Protein AF-A0A7S2RYD9-F1 (afdb_monomer_lite)

Structure (mmCIF, N/CA/C/O backbone):
data_AF-A0A7S2RYD9-F1
#
_entry.id   AF-A0A7S2RYD9-F1
#
loop_
_atom_site.group_PDB
_atom_site.id
_atom_site.type_symbol
_atom_site.label_atom_id
_atom_site.label_alt_id
_atom_site.label_comp_id
_atom_site.label_asym_id
_atom_site.label_entity_id
_atom_site.label_seq_id
_atom_site.pdbx_PDB_ins_code
_atom_site.Cartn_x
_atom_site.Cartn_y
_atom_site.Cartn_z
_atom_site.occupancy
_atom_site.B_iso_or_equiv
_atom_site.auth_seq_id
_atom_site.auth_comp_id
_atom_site.auth_asym_id
_atom_site.auth_atom_id
_atom_site.pdbx_PDB_model_num
ATOM 1 N N . ASP A 1 1 ? 11.061 -11.694 -15.415 1.00 88.44 1 ASP A N 1
ATOM 2 C CA . ASP A 1 1 ? 11.404 -10.483 -14.649 1.00 88.44 1 ASP A CA 1
ATOM 3 C C . ASP A 1 1 ? 10.200 -9.918 -13.909 1.00 88.44 1 ASP A C 1
ATOM 5 O O . ASP A 1 1 ? 10.235 -9.866 -12.683 1.00 88.44 1 ASP A O 1
ATOM 9 N N . ASP A 1 2 ? 9.092 -9.660 -14.607 1.00 94.56 2 ASP A N 1
ATOM 10 C CA . ASP A 1 2 ? 7.858 -9.097 -14.026 1.00 94.56 2 ASP A CA 1
ATOM 11 C C . ASP A 1 2 ? 7.321 -9.828 -12.798 1.00 94.56 2 ASP A C 1
ATOM 13 O O . ASP A 1 2 ? 6.914 -9.186 -11.839 1.00 94.56 2 ASP A O 1
ATOM 17 N N . PHE A 1 3 ? 7.346 -11.165 -12.791 1.00 92.62 3 PHE A N 1
ATOM 18 C CA . PHE A 1 3 ? 6.920 -11.945 -11.626 1.00 92.62 3 PHE A CA 1
ATOM 19 C C . PHE A 1 3 ? 7.672 -11.535 -10.356 1.00 92.62 3 PHE A C 1
ATOM 21 O O . PHE A 1 3 ? 7.053 -11.311 -9.320 1.00 92.62 3 PHE A O 1
ATOM 28 N N . VAL A 1 4 ? 8.996 -11.391 -10.452 1.00 92.75 4 VAL A N 1
ATOM 29 C CA . VAL A 1 4 ? 9.846 -10.988 -9.325 1.00 92.75 4 VAL A CA 1
ATOM 30 C C . VAL A 1 4 ? 9.472 -9.578 -8.880 1.00 92.75 4 VAL A C 1
ATOM 32 O O . VAL A 1 4 ? 9.243 -9.354 -7.695 1.00 92.75 4 VAL A O 1
ATOM 35 N N . PHE A 1 5 ? 9.316 -8.652 -9.827 1.00 94.75 5 PHE A N 1
ATOM 36 C CA . PHE A 1 5 ? 8.907 -7.286 -9.516 1.00 94.75 5 PHE A CA 1
ATOM 37 C C . PHE A 1 5 ? 7.532 -7.220 -8.829 1.00 94.75 5 PHE A C 1
ATOM 39 O O . PHE A 1 5 ? 7.393 -6.550 -7.809 1.00 94.75 5 PHE A O 1
ATOM 46 N N . MET A 1 6 ? 6.538 -7.973 -9.313 1.00 94.75 6 MET A N 1
ATOM 47 C CA . MET A 1 6 ? 5.211 -8.048 -8.688 1.00 94.75 6 MET A CA 1
ATOM 48 C C . MET A 1 6 ? 5.281 -8.563 -7.247 1.00 94.75 6 MET A C 1
ATOM 50 O O . MET A 1 6 ? 4.551 -8.071 -6.391 1.00 94.75 6 MET A O 1
ATOM 54 N N . THR A 1 7 ? 6.173 -9.515 -6.949 1.00 93.94 7 THR A N 1
ATOM 55 C CA . THR A 1 7 ? 6.317 -10.023 -5.574 1.00 93.94 7 THR A CA 1
ATOM 56 C C . THR A 1 7 ? 6.832 -8.967 -4.595 1.00 93.94 7 THR A C 1
ATOM 58 O O . THR A 1 7 ? 6.461 -9.018 -3.425 1.00 93.94 7 THR A O 1
ATOM 61 N N . PHE A 1 8 ? 7.582 -7.958 -5.060 1.00 94.44 8 PHE A N 1
ATOM 62 C CA . PHE A 1 8 ? 8.043 -6.864 -4.198 1.00 94.44 8 PHE A CA 1
ATOM 63 C C . PHE A 1 8 ? 6.896 -6.020 -3.636 1.00 94.44 8 PHE A C 1
ATOM 65 O O . PHE A 1 8 ? 7.055 -5.476 -2.545 1.00 94.44 8 PHE A O 1
ATOM 72 N N . LEU A 1 9 ? 5.757 -5.946 -4.341 1.00 93.25 9 LEU A N 1
ATOM 73 C CA . LEU A 1 9 ? 4.545 -5.258 -3.874 1.00 93.25 9 LEU A CA 1
ATOM 74 C C . LEU A 1 9 ? 3.863 -6.002 -2.716 1.00 93.25 9 LEU A C 1
ATOM 76 O O . LEU A 1 9 ? 3.235 -5.372 -1.871 1.00 93.25 9 LEU A O 1
ATOM 80 N N . VAL A 1 10 ? 3.994 -7.333 -2.667 1.00 94.25 10 VAL A N 1
ATOM 81 C CA . VAL A 1 10 ? 3.521 -8.147 -1.533 1.00 94.25 10 VAL A CA 1
ATOM 82 C C . VAL A 1 10 ? 4.474 -7.998 -0.357 1.00 94.25 10 VAL A C 1
ATOM 84 O O . VAL A 1 10 ? 4.046 -7.843 0.783 1.00 94.25 10 VAL A O 1
ATOM 87 N N . GLY A 1 11 ? 5.779 -8.034 -0.617 1.00 92.50 11 GLY A N 1
ATOM 88 C CA . GLY A 1 11 ? 6.783 -7.867 0.421 1.00 92.50 11 GLY A CA 1
ATOM 89 C C . GLY A 1 11 ? 8.208 -8.027 -0.077 1.00 92.50 11 GLY A C 1
ATOM 90 O O . GLY A 1 11 ? 8.491 -8.790 -0.999 1.00 92.50 11 GLY A O 1
ATOM 91 N N . ASN A 1 12 ? 9.113 -7.305 0.571 1.00 94.44 12 ASN A N 1
ATOM 92 C CA . ASN A 1 12 ? 10.554 -7.415 0.396 1.00 94.44 12 ASN A CA 1
ATOM 93 C C . ASN A 1 12 ? 11.253 -6.944 1.682 1.00 94.44 12 ASN A C 1
ATOM 95 O O . ASN A 1 12 ? 10.621 -6.358 2.556 1.00 94.44 12 ASN A O 1
ATOM 99 N N . ASP A 1 13 ? 12.556 -7.187 1.790 1.00 94.75 13 ASP A N 1
ATOM 100 C CA . ASP A 1 13 ? 13.304 -6.924 3.027 1.00 94.75 13 ASP A CA 1
ATOM 101 C C . ASP A 1 13 ? 13.563 -5.428 3.296 1.00 94.75 13 ASP A C 1
ATOM 103 O O . ASP A 1 13 ? 13.968 -5.060 4.399 1.00 94.75 13 ASP A O 1
ATOM 107 N N . PHE A 1 14 ? 13.367 -4.560 2.299 1.00 95.88 14 PHE A N 1
ATOM 108 C CA . PHE A 1 14 ? 13.804 -3.160 2.341 1.00 95.88 14 PHE A CA 1
ATOM 109 C C . PHE A 1 14 ? 12.658 -2.166 2.524 1.00 95.88 14 PHE A C 1
ATOM 111 O O . PHE A 1 14 ? 12.865 -1.088 3.086 1.00 95.88 14 PHE A O 1
ATOM 118 N N . LEU A 1 15 ? 11.463 -2.506 2.043 1.00 97.06 15 LEU A N 1
ATOM 119 C CA . LEU A 1 15 ? 10.275 -1.668 2.124 1.00 97.06 15 LEU A CA 1
ATOM 120 C C . LEU A 1 15 ? 9.242 -2.266 3.077 1.00 97.06 15 LEU A C 1
ATOM 122 O O . LEU A 1 15 ? 9.050 -3.481 3.101 1.00 97.06 15 LEU A O 1
ATOM 126 N N . PRO A 1 16 ? 8.506 -1.422 3.819 1.00 95.69 16 PRO A N 1
ATOM 127 C CA . PRO A 1 16 ? 7.349 -1.896 4.553 1.00 95.69 16 PRO A CA 1
ATOM 128 C C . PRO A 1 16 ? 6.283 -2.426 3.590 1.00 95.69 16 PRO A C 1
ATOM 130 O O . PRO A 1 16 ? 6.082 -1.900 2.490 1.00 95.69 16 PRO A O 1
ATOM 133 N N . HIS A 1 17 ? 5.574 -3.456 4.049 1.00 91.38 17 HIS A N 1
ATOM 134 C CA . HIS A 1 17 ? 4.448 -4.040 3.331 1.00 91.38 17 HIS A CA 1
ATOM 135 C C . HIS A 1 17 ? 3.361 -2.997 3.051 1.00 91.38 17 HIS A C 1
ATOM 137 O O . HIS A 1 17 ? 3.050 -2.158 3.908 1.00 91.38 17 HIS A O 1
ATOM 143 N N . LEU A 1 18 ? 2.768 -3.077 1.858 1.00 94.62 18 LEU A N 1
ATOM 144 C CA . LEU A 1 18 ? 1.609 -2.266 1.508 1.00 94.62 18 LEU A CA 1
ATOM 145 C C . LEU A 1 18 ? 0.379 -2.747 2.291 1.00 94.62 18 LEU A C 1
ATOM 147 O O . LEU A 1 18 ? 0.195 -3.956 2.451 1.00 94.62 18 LEU A O 1
ATOM 151 N N . PRO A 1 19 ? -0.491 -1.839 2.767 1.00 92.88 19 PRO A N 1
ATOM 152 C CA . PRO A 1 19 ? -1.575 -2.196 3.685 1.00 92.88 19 PRO A CA 1
ATOM 153 C C . PRO A 1 19 ? -2.542 -3.240 3.136 1.00 92.88 19 PRO A C 1
ATOM 155 O O . PRO A 1 19 ? -3.037 -4.066 3.897 1.00 92.88 19 PRO A O 1
ATOM 158 N N . SER A 1 20 ? -2.806 -3.212 1.835 1.00 92.50 20 SER A N 1
ATOM 159 C CA . SER A 1 20 ? -3.774 -4.059 1.133 1.00 92.50 20 SER A CA 1
ATOM 160 C C . SER A 1 20 ? -3.162 -5.296 0.473 1.00 92.50 20 SER A C 1
ATOM 162 O O . SER A 1 20 ? -3.885 -6.098 -0.107 1.00 92.50 20 SER A O 1
ATOM 164 N N . MET A 1 21 ? -1.847 -5.499 0.597 1.00 94.00 21 MET A N 1
ATOM 165 C CA . MET A 1 21 ? -1.118 -6.557 -0.110 1.00 94.00 21 MET A CA 1
ATOM 166 C C . MET A 1 21 ? -0.628 -7.658 0.834 1.00 94.00 21 MET A C 1
ATOM 168 O O . MET A 1 21 ? 0.570 -7.900 0.957 1.00 94.00 21 MET A O 1
ATOM 172 N N . ASP A 1 22 ? -1.562 -8.352 1.489 1.00 93.44 22 ASP A N 1
ATOM 173 C CA . ASP A 1 22 ? -1.258 -9.503 2.347 1.00 93.44 22 ASP A CA 1
ATOM 174 C C . ASP A 1 22 ? -1.586 -10.836 1.648 1.00 93.44 22 ASP A C 1
ATOM 176 O O . ASP A 1 22 ? -2.606 -10.987 0.971 1.00 93.44 22 ASP A O 1
ATOM 180 N N . ILE A 1 23 ? -0.726 -11.841 1.829 1.00 94.25 23 ILE A N 1
ATOM 181 C CA . ILE A 1 23 ? -0.915 -13.187 1.268 1.00 94.25 23 ILE A CA 1
ATOM 182 C C . ILE A 1 23 ? -2.212 -13.824 1.788 1.00 94.25 23 ILE A C 1
ATOM 184 O O . ILE A 1 23 ? -2.894 -14.526 1.041 1.00 94.25 23 ILE A O 1
ATOM 188 N N . SER A 1 24 ? -2.563 -13.575 3.051 1.00 92.56 24 SER A N 1
ATOM 189 C CA . SER A 1 24 ? -3.782 -14.095 3.679 1.00 92.56 24 SER A CA 1
ATOM 190 C C . SER A 1 24 ? -5.069 -13.516 3.086 1.00 92.56 24 SER A C 1
ATOM 192 O O . SER A 1 24 ? -6.103 -14.181 3.155 1.00 92.56 24 SER A O 1
ATOM 194 N N . ASP A 1 25 ? -4.983 -12.361 2.422 1.00 93.56 25 ASP A N 1
ATOM 195 C CA . ASP A 1 25 ? -6.091 -11.735 1.693 1.00 93.56 25 ASP A CA 1
ATOM 196 C C . ASP A 1 25 ? -6.081 -12.059 0.189 1.00 93.56 25 ASP A C 1
ATOM 198 O O . ASP A 1 25 ? -6.855 -11.494 -0.580 1.00 93.56 25 ASP A O 1
ATOM 202 N N . GLY A 1 26 ? -5.215 -12.975 -0.258 1.00 94.50 26 GLY A N 1
ATOM 203 C CA . GLY A 1 26 ? -5.160 -13.396 -1.661 1.00 94.50 26 GLY A CA 1
ATOM 204 C C . GLY A 1 26 ? -4.360 -12.462 -2.574 1.00 94.50 26 GLY A C 1
ATOM 205 O O . GLY A 1 26 ? -4.578 -12.463 -3.786 1.00 94.50 26 GLY A O 1
ATOM 206 N N . ALA A 1 27 ? -3.400 -11.702 -2.031 1.00 95.31 27 ALA A N 1
ATOM 207 C CA . ALA A 1 27 ? -2.575 -10.757 -2.792 1.00 95.31 27 ALA A CA 1
ATOM 208 C C . ALA A 1 27 ? -1.952 -11.344 -4.075 1.00 95.31 27 ALA A C 1
ATOM 210 O O . ALA A 1 27 ? -1.946 -10.689 -5.115 1.00 95.31 27 ALA A O 1
ATOM 211 N N . PHE A 1 28 ? -1.445 -12.581 -4.036 1.00 95.44 28 PHE A N 1
ATOM 212 C CA . PHE A 1 28 ? -0.840 -13.210 -5.216 1.00 95.44 28 PHE A CA 1
ATOM 213 C C . PHE A 1 28 ? -1.851 -13.496 -6.325 1.00 95.44 28 PHE A C 1
ATOM 215 O O . PHE A 1 28 ? -1.551 -13.259 -7.495 1.00 95.44 28 PHE A O 1
ATOM 222 N N . ASP A 1 29 ? -3.045 -13.972 -5.972 1.00 96.06 29 ASP A N 1
ATOM 223 C CA . ASP A 1 29 ? -4.089 -14.242 -6.958 1.00 96.06 29 ASP A CA 1
ATOM 224 C C . ASP A 1 29 ? -4.519 -12.944 -7.643 1.00 96.06 29 ASP A C 1
ATOM 226 O O . ASP A 1 29 ? -4.620 -12.905 -8.870 1.00 96.06 29 ASP A O 1
ATOM 230 N N . LEU A 1 30 ? -4.686 -11.866 -6.871 1.00 96.06 30 LEU A N 1
ATOM 231 C CA . LEU A 1 30 ? -4.996 -10.540 -7.398 1.00 96.06 30 LEU A CA 1
ATOM 232 C C . LEU A 1 30 ? -3.904 -10.040 -8.354 1.00 96.06 30 LEU A C 1
ATOM 234 O O . LEU A 1 30 ? -4.208 -9.708 -9.498 1.00 96.06 30 LEU A O 1
ATOM 238 N N . LEU A 1 31 ? -2.633 -10.060 -7.936 1.00 96.25 31 LEU A N 1
ATOM 239 C CA . LEU A 1 31 ? -1.511 -9.629 -8.780 1.00 96.25 31 LEU A CA 1
ATOM 240 C C . LEU A 1 31 ? -1.453 -10.414 -10.092 1.00 96.25 31 LEU A C 1
ATOM 242 O O . LEU A 1 31 ? -1.393 -9.836 -11.176 1.00 96.25 31 LEU A O 1
ATOM 246 N N . PHE A 1 32 ? -1.499 -11.745 -10.022 1.00 95.75 32 PHE A N 1
ATOM 247 C CA . PHE A 1 32 ? -1.326 -12.572 -11.213 1.00 95.75 32 PHE A CA 1
ATOM 248 C C . PHE A 1 32 ? -2.531 -12.527 -12.145 1.00 95.75 32 PHE A C 1
ATOM 250 O O . PHE A 1 32 ? -2.349 -12.571 -13.364 1.00 95.75 32 PHE A O 1
ATOM 257 N N . ASN A 1 33 ? -3.750 -12.455 -11.611 1.00 97.00 33 ASN A N 1
ATOM 258 C CA . ASN A 1 33 ? -4.948 -12.320 -12.435 1.00 97.00 33 ASN A CA 1
ATOM 259 C C . ASN A 1 33 ? -4.969 -10.960 -13.133 1.00 97.00 33 ASN A C 1
ATOM 261 O O . ASN A 1 33 ? -5.055 -10.934 -14.363 1.00 97.00 33 ASN A O 1
ATOM 265 N N . THR A 1 34 ? -4.728 -9.870 -12.401 1.00 96.94 34 THR A N 1
ATOM 266 C CA . THR A 1 34 ? -4.625 -8.531 -12.990 1.00 96.94 34 THR A CA 1
ATOM 267 C C . THR A 1 34 ? -3.503 -8.460 -14.023 1.00 96.94 34 THR A C 1
ATOM 269 O O . THR A 1 34 ? -3.692 -7.908 -15.106 1.00 96.94 34 THR A O 1
ATOM 272 N N . TYR A 1 35 ? -2.349 -9.078 -13.759 1.00 97.06 35 TYR A N 1
ATOM 273 C CA . TYR A 1 35 ? -1.234 -9.077 -14.705 1.00 97.06 35 TYR A CA 1
ATOM 274 C C . TYR A 1 35 ? -1.593 -9.810 -15.995 1.00 97.06 35 TYR A C 1
ATOM 276 O O . TYR A 1 35 ? -1.353 -9.290 -17.082 1.00 97.06 35 TYR A O 1
ATOM 284 N N . LYS A 1 36 ? -2.213 -10.994 -15.900 1.00 95.62 36 LYS A N 1
ATOM 285 C CA . LYS A 1 36 ? -2.667 -11.757 -17.074 1.00 95.62 36 LYS A CA 1
ATOM 286 C C . LYS A 1 36 ? -3.660 -10.962 -17.923 1.00 95.62 36 LYS A C 1
ATOM 288 O O . LYS A 1 36 ? -3.595 -11.047 -19.146 1.00 95.62 36 LYS A O 1
ATOM 293 N N . GLU A 1 37 ? -4.557 -10.204 -17.299 1.00 95.19 37 GLU A N 1
ATOM 294 C CA . GLU A 1 37 ? -5.535 -9.363 -17.998 1.00 95.19 37 GLU A CA 1
ATOM 295 C C . GLU A 1 37 ? -4.894 -8.130 -18.644 1.00 95.19 37 GLU A C 1
ATOM 297 O O . GLU A 1 37 ? -5.173 -7.820 -19.803 1.00 95.19 37 GLU A O 1
ATOM 302 N N . GLN A 1 38 ? -4.006 -7.434 -17.931 1.00 94.81 38 GLN A N 1
ATOM 303 C CA . GLN A 1 38 ? -3.314 -6.259 -18.466 1.00 94.81 38 GLN A CA 1
ATOM 304 C C . GLN A 1 38 ? -2.327 -6.640 -19.572 1.00 94.81 38 GLN A C 1
ATOM 306 O O . GLN A 1 38 ? -2.287 -5.977 -20.606 1.00 94.81 38 GLN A O 1
ATOM 311 N N . ARG A 1 39 ? -1.609 -7.761 -19.425 1.00 94.12 39 ARG A N 1
ATOM 312 C CA . ARG A 1 39 ? -0.629 -8.250 -20.406 1.00 94.12 39 ARG A CA 1
ATOM 313 C C . ARG A 1 39 ? -1.234 -8.499 -21.787 1.00 94.12 39 ARG A C 1
ATOM 315 O O . ARG A 1 39 ? -0.527 -8.338 -22.780 1.00 94.12 39 ARG A O 1
ATOM 322 N N . GLN A 1 40 ? -2.519 -8.854 -21.860 1.00 93.50 40 GLN A N 1
ATOM 323 C CA . GLN A 1 40 ? -3.250 -9.039 -23.123 1.00 93.50 40 GLN A CA 1
ATOM 324 C C . GLN A 1 40 ? -3.476 -7.729 -23.889 1.00 93.50 40 GLN A C 1
ATOM 326 O O . GLN A 1 40 ? -3.730 -7.762 -25.090 1.00 93.50 40 GLN A O 1
ATOM 331 N N . LYS A 1 41 ? -3.397 -6.581 -23.208 1.00 93.50 41 LYS A N 1
ATOM 332 C CA . LYS A 1 41 ? -3.567 -5.248 -23.803 1.00 93.50 41 LYS A CA 1
ATOM 333 C C . LYS A 1 41 ? -2.252 -4.677 -24.335 1.00 93.50 41 LYS A C 1
ATOM 335 O O . LYS A 1 41 ? -2.266 -3.644 -24.999 1.00 93.50 41 LYS A O 1
ATOM 340 N N . TRP A 1 42 ? -1.122 -5.302 -24.010 1.00 94.00 42 TRP A N 1
ATOM 341 C CA . TRP A 1 42 ? 0.208 -4.836 -24.396 1.00 94.00 42 TRP A CA 1
ATOM 342 C C . TRP A 1 42 ? 0.687 -5.539 -25.667 1.00 94.00 42 TRP A C 1
ATOM 344 O O . TRP A 1 42 ? 0.221 -6.628 -26.000 1.00 94.00 42 TRP A O 1
ATOM 354 N N . GLY A 1 43 ? 1.645 -4.927 -26.362 1.00 89.62 43 GLY A N 1
ATOM 355 C CA . GLY A 1 43 ? 2.246 -5.502 -27.563 1.00 89.62 43 GLY A CA 1
ATOM 356 C C . GLY A 1 43 ? 3.018 -6.805 -27.317 1.00 89.62 43 GLY A C 1
ATOM 357 O O . GLY A 1 43 ? 3.268 -7.244 -26.184 1.00 89.62 43 GLY A O 1
ATOM 358 N N . ASP A 1 44 ? 3.434 -7.435 -28.412 1.00 89.62 44 ASP A N 1
ATOM 359 C CA . ASP A 1 44 ? 4.370 -8.553 -28.348 1.00 89.62 44 ASP A CA 1
ATOM 360 C C . ASP A 1 44 ? 5.690 -8.086 -27.722 1.00 89.62 44 ASP A C 1
ATOM 362 O O . ASP A 1 44 ? 6.190 -7.011 -28.035 1.00 89.62 44 ASP A O 1
ATOM 366 N N . ASN A 1 45 ? 6.257 -8.902 -26.830 1.00 87.00 45 ASN A N 1
ATOM 367 C CA . ASN A 1 45 ? 7.486 -8.598 -26.078 1.00 87.00 45 ASN A CA 1
ATOM 368 C C . ASN A 1 45 ? 7.431 -7.362 -25.157 1.00 87.00 45 ASN A C 1
ATOM 370 O O . ASN A 1 45 ? 8.464 -6.935 -24.653 1.00 87.00 45 ASN A O 1
ATOM 374 N N . GLU A 1 46 ? 6.242 -6.833 -24.875 1.00 93.62 46 GLU A N 1
ATOM 375 C CA . GLU A 1 46 ? 6.042 -5.769 -23.891 1.00 93.62 46 GLU A CA 1
ATOM 376 C C . GLU A 1 46 ? 5.818 -6.350 -22.483 1.00 93.62 46 GLU A C 1
ATOM 378 O O . GLU A 1 46 ? 4.926 -7.173 -22.274 1.00 93.62 46 GLU A O 1
ATOM 383 N N . TYR A 1 47 ? 6.624 -5.924 -21.510 1.00 95.31 47 TYR A N 1
ATOM 384 C CA . TYR A 1 47 ? 6.613 -6.384 -20.110 1.00 95.31 47 TYR A CA 1
ATOM 385 C C . TYR A 1 47 ? 6.689 -5.189 -19.153 1.00 95.31 47 TYR A C 1
ATOM 387 O O . TYR A 1 47 ? 6.991 -4.088 -19.602 1.00 95.31 47 TYR A O 1
ATOM 395 N N . LEU A 1 48 ? 6.414 -5.356 -17.860 1.00 95.44 48 LEU A N 1
ATOM 396 C CA . LEU A 1 48 ? 6.582 -4.285 -16.860 1.00 95.44 48 LEU A CA 1
ATOM 397 C C . LEU A 1 48 ? 8.055 -3.928 -16.643 1.00 95.44 48 LEU A C 1
ATOM 399 O O . LEU A 1 48 ? 8.393 -2.776 -16.369 1.00 95.44 48 LEU A O 1
ATOM 403 N N . THR A 1 49 ? 8.924 -4.929 -16.736 1.00 95.44 49 THR A N 1
ATOM 404 C CA . THR A 1 49 ? 10.339 -4.819 -16.403 1.00 95.44 49 THR A CA 1
ATOM 405 C C . THR A 1 49 ? 11.217 -5.530 -17.422 1.00 95.44 49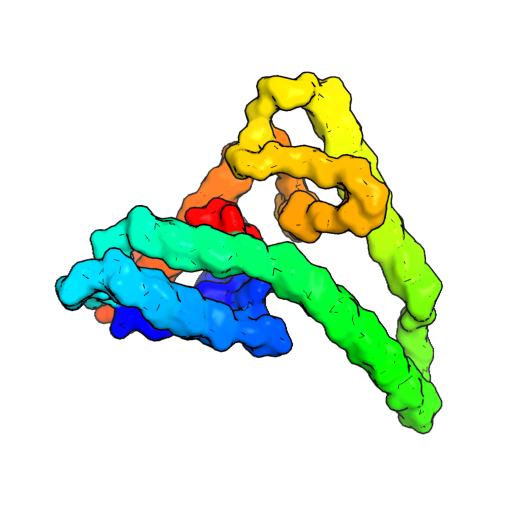 THR A C 1
ATOM 407 O O . THR A 1 49 ? 10.826 -6.541 -18.004 1.00 95.44 49 THR A O 1
ATOM 410 N N . ASP A 1 50 ? 12.422 -4.998 -17.604 1.00 94.12 50 ASP A N 1
ATOM 411 C CA . ASP A 1 50 ? 13.483 -5.596 -18.411 1.00 94.12 50 ASP A CA 1
ATOM 412 C C . ASP A 1 50 ? 14.839 -5.337 -17.745 1.00 94.12 50 ASP A C 1
ATOM 414 O O . ASP A 1 50 ? 15.198 -4.190 -17.440 1.00 94.12 50 ASP A O 1
ATOM 418 N N . ALA A 1 51 ? 15.574 -6.415 -17.463 1.00 90.62 51 ALA A N 1
ATOM 419 C CA . ALA A 1 51 ? 16.932 -6.383 -16.918 1.00 90.62 51 ALA A CA 1
ATOM 420 C C . ALA A 1 51 ? 17.099 -5.458 -15.690 1.00 90.62 51 ALA A C 1
ATOM 422 O O . ALA A 1 51 ? 18.077 -4.712 -15.562 1.00 90.62 51 ALA A O 1
ATOM 423 N N . GLY A 1 52 ? 16.129 -5.494 -14.774 1.00 90.56 52 GLY A N 1
ATOM 424 C CA . GLY A 1 52 ? 16.164 -4.714 -13.536 1.00 90.56 52 GLY A CA 1
ATOM 425 C C . GLY A 1 52 ? 15.793 -3.235 -13.689 1.00 90.56 52 GLY A C 1
ATOM 426 O O . GLY A 1 52 ? 16.184 -2.425 -12.842 1.00 90.56 52 GLY A O 1
ATOM 427 N N . ASN A 1 53 ? 15.072 -2.870 -14.753 1.00 92.56 53 ASN A N 1
ATOM 428 C CA . ASN A 1 53 ? 14.483 -1.544 -14.943 1.00 92.56 53 ASN A CA 1
ATOM 429 C C . ASN A 1 53 ? 12.992 -1.668 -15.269 1.00 92.56 53 ASN A C 1
ATOM 431 O O . ASN A 1 53 ? 12.581 -2.620 -15.928 1.00 92.56 53 ASN A O 1
ATOM 435 N N . VAL A 1 54 ? 12.196 -0.690 -14.835 1.00 94.44 54 VAL A N 1
ATOM 436 C CA . VAL A 1 54 ? 10.820 -0.514 -15.320 1.00 94.44 54 VAL A CA 1
ATOM 437 C C . VAL A 1 54 ? 10.897 0.020 -16.749 1.00 94.44 54 VAL A C 1
ATOM 439 O O . VAL A 1 54 ? 11.598 1.001 -17.002 1.00 94.44 54 VAL A O 1
ATOM 442 N N . THR A 1 55 ? 10.225 -0.644 -17.682 1.00 93.56 55 THR A N 1
ATOM 443 C CA . THR A 1 55 ? 10.281 -0.319 -19.121 1.00 93.56 55 THR A CA 1
ATOM 444 C C . THR A 1 55 ? 9.327 0.811 -19.494 1.00 93.56 55 THR A C 1
ATOM 446 O O . THR A 1 55 ? 9.660 1.652 -20.325 1.00 93.56 55 THR A O 1
ATOM 449 N N . ASP A 1 56 ? 8.151 0.838 -18.865 1.00 93.88 56 ASP A N 1
ATOM 450 C CA . ASP A 1 56 ? 7.064 1.770 -19.147 1.00 93.88 56 ASP A CA 1
ATOM 451 C C . ASP A 1 56 ? 6.280 2.066 -17.858 1.00 93.88 56 ASP A C 1
ATOM 453 O O . ASP A 1 56 ? 5.593 1.201 -17.307 1.00 93.88 56 ASP A O 1
ATOM 457 N N . TYR A 1 57 ? 6.387 3.303 -17.370 1.00 93.25 57 TYR A N 1
ATOM 458 C CA . TYR A 1 57 ? 5.709 3.731 -16.146 1.00 93.25 57 TYR A CA 1
ATOM 459 C C . TYR A 1 57 ? 4.197 3.886 -16.323 1.00 93.25 57 TYR A C 1
ATOM 461 O O . TYR A 1 57 ? 3.472 3.615 -15.374 1.00 93.25 57 TYR A O 1
ATOM 469 N N . ALA A 1 58 ? 3.703 4.231 -17.517 1.00 94.50 58 ALA A N 1
ATOM 470 C CA . ALA A 1 58 ? 2.261 4.339 -17.759 1.00 94.50 58 ALA A CA 1
ATOM 471 C C . ALA A 1 58 ? 1.594 2.956 -17.708 1.00 94.50 58 ALA A C 1
ATOM 473 O O . ALA A 1 58 ? 0.470 2.789 -17.237 1.00 94.50 58 ALA A O 1
ATOM 474 N N . ARG A 1 59 ? 2.317 1.927 -18.156 1.00 95.19 59 ARG A N 1
ATOM 475 C CA . ARG A 1 59 ? 1.896 0.530 -18.023 1.00 95.19 59 ARG A CA 1
ATOM 476 C C . ARG A 1 59 ? 1.873 0.067 -16.574 1.00 95.19 59 ARG A C 1
ATOM 478 O O . ARG A 1 59 ? 0.934 -0.619 -16.172 1.00 95.19 59 ARG A O 1
ATOM 485 N N . LEU A 1 60 ? 2.913 0.413 -15.816 1.00 95.38 60 LEU A N 1
ATOM 486 C CA . LEU A 1 60 ? 2.985 0.108 -14.393 1.00 95.38 60 LEU A CA 1
ATOM 487 C C . LEU A 1 60 ? 1.844 0.787 -13.628 1.00 95.38 60 LEU A C 1
ATOM 489 O O . LEU A 1 60 ? 1.163 0.119 -12.859 1.00 95.38 60 LEU A O 1
ATOM 493 N N . GLU A 1 61 ? 1.594 2.065 -13.900 1.00 94.69 61 GLU A N 1
ATOM 494 C CA . GLU A 1 61 ? 0.481 2.834 -13.339 1.00 94.69 61 GLU A CA 1
ATOM 495 C C . GLU A 1 61 ? -0.867 2.182 -13.673 1.00 94.69 61 GLU A C 1
ATOM 497 O O . GLU A 1 61 ? -1.655 1.904 -12.775 1.00 94.69 61 GLU A O 1
ATOM 502 N N . ALA A 1 62 ? -1.111 1.819 -14.938 1.00 95.19 62 ALA A N 1
ATOM 503 C CA . ALA A 1 62 ? -2.343 1.132 -15.334 1.00 95.19 62 ALA A CA 1
ATOM 504 C C . ALA A 1 62 ? -2.521 -0.233 -14.641 1.00 95.19 62 ALA A C 1
ATOM 506 O O . ALA A 1 62 ? -3.644 -0.650 -14.352 1.00 95.19 62 ALA A O 1
ATOM 507 N N . TYR A 1 63 ? -1.424 -0.946 -14.384 1.00 96.19 63 TYR A N 1
ATOM 508 C CA . TYR A 1 63 ? -1.437 -2.205 -13.644 1.00 96.19 63 TYR A CA 1
ATOM 509 C C . TYR A 1 63 ? -1.738 -1.992 -12.152 1.00 96.19 63 TYR A C 1
ATOM 511 O O . TYR A 1 63 ? -2.627 -2.656 -11.617 1.00 96.19 63 TYR A O 1
ATOM 519 N N . ILE A 1 64 ? -1.045 -1.053 -11.503 1.00 95.50 64 ILE A N 1
ATOM 520 C CA . ILE A 1 64 ? -1.229 -0.706 -10.086 1.00 95.50 64 ILE A CA 1
ATOM 521 C C . ILE A 1 64 ? -2.631 -0.150 -9.839 1.00 95.50 64 ILE A C 1
ATOM 523 O O . ILE A 1 64 ? -3.279 -0.581 -8.890 1.00 95.50 64 ILE A O 1
ATOM 527 N N . SER A 1 65 ? -3.137 0.716 -10.720 1.00 94.56 65 SER A N 1
ATOM 528 C CA . SER A 1 65 ? -4.470 1.316 -10.614 1.00 94.56 65 SER A CA 1
ATOM 529 C C . SER A 1 65 ? -5.572 0.258 -10.516 1.00 94.56 65 SER A C 1
ATOM 531 O O . SER A 1 65 ? -6.413 0.352 -9.630 1.00 94.56 65 SER A O 1
ATOM 533 N N . VAL A 1 66 ? -5.525 -0.802 -11.334 1.00 95.44 66 VAL A N 1
ATOM 534 C CA . VAL A 1 66 ? -6.536 -1.877 -11.270 1.00 95.44 66 VAL A CA 1
ATOM 535 C C . VAL A 1 66 ? -6.476 -2.661 -9.960 1.00 95.44 66 VAL A C 1
ATOM 537 O O . VAL A 1 66 ? -7.502 -3.113 -9.462 1.00 95.44 66 VAL A O 1
ATOM 540 N N . ILE A 1 67 ? -5.289 -2.831 -9.378 1.00 95.69 67 ILE A N 1
ATOM 541 C CA . ILE A 1 67 ? -5.156 -3.486 -8.070 1.00 95.69 67 ILE A CA 1
ATOM 542 C C . ILE A 1 67 ? -5.635 -2.537 -6.964 1.00 95.69 67 ILE A C 1
ATOM 544 O O . ILE A 1 67 ? -6.314 -2.967 -6.035 1.00 95.69 67 ILE A O 1
ATOM 548 N N . GLY A 1 68 ? -5.318 -1.247 -7.090 1.00 94.81 68 GLY A N 1
ATOM 549 C CA . GLY A 1 68 ? -5.765 -0.189 -6.192 1.00 94.81 68 GLY A CA 1
ATOM 550 C C . GLY A 1 68 ? -7.288 -0.074 -6.113 1.00 94.81 68 GLY A C 1
ATOM 551 O O . GLY A 1 68 ? -7.813 0.193 -5.035 1.00 94.81 68 GLY A O 1
ATOM 552 N N . ASP A 1 69 ? -8.008 -0.362 -7.199 1.00 94.38 69 ASP A N 1
ATOM 553 C CA . ASP A 1 69 ? -9.477 -0.377 -7.207 1.00 94.38 69 ASP A CA 1
ATOM 554 C C . ASP A 1 69 ? -10.071 -1.451 -6.274 1.00 94.38 69 ASP A C 1
ATOM 556 O O . ASP A 1 69 ? -11.150 -1.256 -5.716 1.00 94.38 69 ASP A O 1
ATOM 560 N N . ALA A 1 70 ? -9.359 -2.561 -6.050 1.00 94.94 70 ALA A N 1
ATOM 561 C CA . ALA A 1 70 ? -9.790 -3.639 -5.154 1.00 94.94 70 ALA A CA 1
ATOM 562 C C . ALA A 1 70 ? -9.457 -3.374 -3.671 1.00 94.94 70 ALA A C 1
ATOM 564 O O . ALA A 1 70 ? -9.835 -4.149 -2.794 1.00 94.94 70 ALA A O 1
ATOM 565 N N . GLU A 1 71 ? -8.738 -2.293 -3.366 1.00 94.19 71 GLU A N 1
ATOM 566 C CA . GLU A 1 71 ? -8.154 -2.047 -2.047 1.00 94.19 71 GLU A CA 1
ATOM 567 C C . GLU A 1 71 ? -9.192 -1.926 -0.925 1.00 94.19 71 GLU A C 1
ATOM 569 O O . GLU A 1 71 ? -9.011 -2.501 0.149 1.00 94.19 71 GLU A O 1
ATOM 574 N N . ASN A 1 72 ? -10.292 -1.210 -1.170 1.00 92.62 72 ASN A N 1
ATOM 575 C CA . ASN A 1 72 ? -11.356 -1.066 -0.175 1.00 92.62 72 ASN A CA 1
ATOM 576 C C . ASN A 1 72 ? -12.035 -2.409 0.118 1.00 92.62 72 ASN A C 1
ATOM 578 O O . ASN A 1 72 ? -12.222 -2.748 1.286 1.00 92.62 72 ASN A O 1
ATOM 582 N N . ASP A 1 73 ? -12.329 -3.191 -0.922 1.00 94.62 73 ASP A N 1
ATOM 583 C CA . ASP A 1 73 ? -12.960 -4.506 -0.786 1.00 94.62 73 ASP A CA 1
ATOM 584 C C . ASP A 1 73 ? -12.060 -5.468 0.004 1.00 94.62 73 ASP A C 1
ATOM 586 O O . ASP A 1 73 ? -12.538 -6.240 0.837 1.00 94.62 73 ASP A O 1
ATOM 590 N N . ILE A 1 74 ? -10.742 -5.417 -0.214 1.00 95.94 74 ILE A N 1
ATOM 591 C CA . ILE A 1 74 ? -9.769 -6.218 0.544 1.00 95.94 74 ILE A CA 1
ATOM 592 C C . ILE A 1 74 ? -9.811 -5.856 2.029 1.00 95.94 74 ILE A C 1
ATOM 594 O O . ILE A 1 74 ? -9.884 -6.744 2.880 1.00 95.94 74 ILE A O 1
ATOM 598 N N . LEU A 1 75 ? -9.780 -4.562 2.354 1.00 94.62 75 LEU A N 1
ATOM 599 C CA . LEU A 1 75 ? -9.748 -4.099 3.742 1.00 94.62 75 LEU A CA 1
ATOM 600 C C . LEU A 1 75 ? -11.060 -4.385 4.481 1.00 94.62 75 LEU A C 1
ATOM 602 O O . LEU A 1 75 ? -11.024 -4.785 5.647 1.00 94.62 75 LEU A O 1
ATOM 606 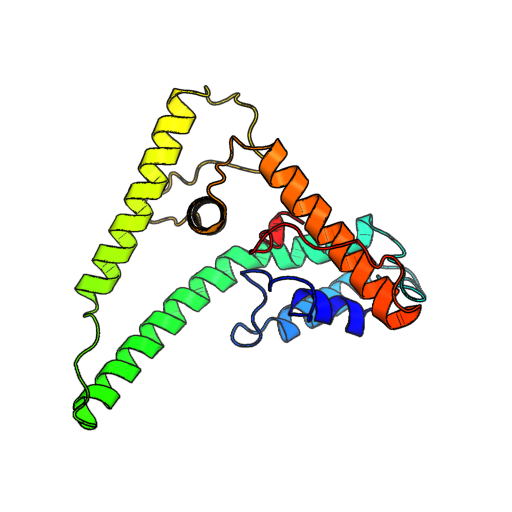N N . GLU A 1 76 ? -12.200 -4.263 3.802 1.00 93.88 76 GLU A N 1
ATOM 607 C CA . GLU A 1 76 ? -13.502 -4.646 4.353 1.00 93.88 76 GLU A CA 1
ATOM 608 C C . GLU A 1 76 ? -13.569 -6.157 4.628 1.00 93.88 76 GLU A C 1
ATOM 610 O O . GLU A 1 76 ? -13.892 -6.582 5.743 1.00 93.88 76 GLU A O 1
ATOM 615 N N . ASN A 1 77 ? -13.165 -6.983 3.656 1.00 95.31 77 ASN A N 1
ATOM 616 C CA . ASN A 1 77 ? -13.118 -8.437 3.820 1.00 95.31 77 ASN A CA 1
ATOM 617 C C . ASN A 1 77 ? -12.167 -8.866 4.947 1.00 95.31 77 ASN A C 1
ATOM 619 O O . ASN A 1 77 ? -12.487 -9.784 5.715 1.00 95.31 77 ASN A O 1
ATOM 623 N N . ARG A 1 78 ? -11.012 -8.203 5.082 1.00 94.81 78 ARG A N 1
ATOM 624 C CA . ARG A 1 78 ? -10.061 -8.451 6.172 1.00 94.81 78 ARG A CA 1
ATOM 625 C C . ARG A 1 78 ? -10.703 -8.186 7.528 1.00 94.81 78 ARG A C 1
ATOM 627 O O . ARG A 1 78 ? -10.642 -9.055 8.399 1.00 94.81 78 ARG A O 1
ATOM 634 N N . GLU A 1 79 ? -11.358 -7.039 7.701 1.00 92.75 79 GLU A N 1
ATOM 635 C CA . GLU A 1 79 ? -12.028 -6.690 8.958 1.00 92.75 79 GLU A CA 1
ATOM 636 C C . GLU A 1 79 ? -13.088 -7.741 9.341 1.00 92.75 79 GLU A C 1
ATOM 638 O O . GLU A 1 79 ? -13.146 -8.201 10.490 1.00 92.75 79 GLU A O 1
ATOM 643 N N . GLU A 1 80 ? -13.889 -8.200 8.375 1.00 93.19 80 GLU A N 1
ATOM 644 C CA . GLU A 1 80 ? -14.855 -9.273 8.617 1.00 93.19 80 GLU A CA 1
ATOM 645 C C . GLU A 1 80 ? -14.194 -10.591 9.040 1.00 93.19 80 GLU A C 1
ATOM 647 O O . GLU A 1 80 ? -14.680 -11.291 9.944 1.00 93.19 80 GLU A O 1
ATOM 652 N N . ASN A 1 81 ? -13.114 -10.968 8.358 1.00 94.75 81 ASN A N 1
ATOM 653 C CA . ASN A 1 81 ? -12.390 -12.207 8.611 1.00 94.75 81 ASN A CA 1
ATOM 654 C C . ASN A 1 81 ? -1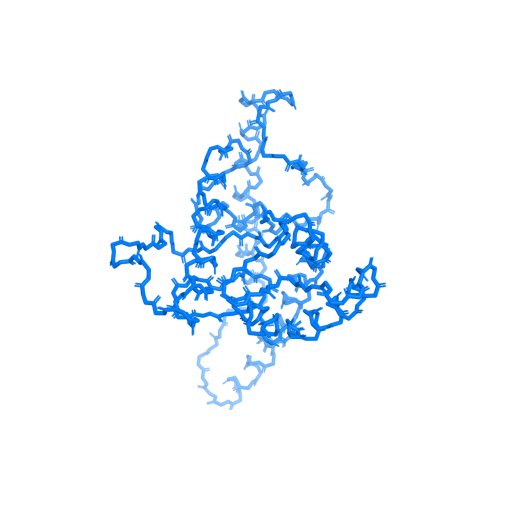1.720 -12.184 9.988 1.00 94.75 81 ASN A C 1
ATOM 656 O O . ASN A 1 81 ? -11.829 -13.162 10.739 1.00 94.75 81 ASN A O 1
ATOM 660 N N . GLU A 1 82 ? -11.127 -11.055 10.373 1.00 93.25 82 GLU A N 1
ATOM 661 C CA . GLU A 1 82 ? -10.577 -10.828 11.709 1.00 93.25 82 GLU A CA 1
ATOM 662 C C . GLU A 1 82 ? -11.662 -10.926 12.787 1.00 93.25 82 GLU A C 1
ATOM 664 O O . GLU A 1 82 ? -11.476 -11.618 13.795 1.00 93.25 82 GLU A O 1
ATOM 669 N N . ALA A 1 83 ? -12.840 -10.334 12.565 1.00 92.69 83 ALA A N 1
ATOM 670 C CA . ALA A 1 83 ? -13.960 -10.433 13.499 1.00 92.69 83 ALA A CA 1
ATOM 671 C C . ALA A 1 83 ? -14.439 -11.889 13.683 1.00 92.69 83 ALA A C 1
ATOM 673 O O . ALA A 1 83 ? -14.690 -12.340 14.813 1.00 92.69 83 ALA A O 1
ATOM 674 N N . LYS A 1 84 ? -14.538 -12.661 12.590 1.00 93.94 84 LYS A N 1
ATOM 675 C CA . LYS A 1 84 ? -14.873 -14.101 12.622 1.00 93.94 84 LYS A CA 1
ATOM 676 C C . LYS A 1 84 ? -13.793 -14.895 13.370 1.00 93.94 84 LYS A C 1
ATOM 678 O O . LYS A 1 84 ? -14.118 -15.743 14.212 1.00 93.94 84 LYS A O 1
ATOM 683 N N . PHE A 1 85 ? -12.520 -14.598 13.117 1.00 93.31 85 PHE A N 1
ATOM 684 C CA . PHE A 1 85 ? -11.382 -15.241 13.770 1.00 93.31 85 PHE A CA 1
ATOM 685 C C . PHE A 1 85 ? -11.342 -14.959 15.277 1.00 93.31 85 PHE A C 1
ATOM 687 O O . PHE A 1 85 ? -11.245 -15.900 16.067 1.00 93.31 85 PHE A O 1
ATOM 694 N N . LEU A 1 86 ? -11.503 -13.703 15.700 1.00 92.56 86 LEU A N 1
ATOM 695 C CA . LEU A 1 86 ? -11.515 -13.304 17.112 1.00 92.56 86 LEU A CA 1
ATOM 696 C C . LEU A 1 86 ? -12.637 -13.998 17.893 1.00 92.56 86 LEU A C 1
ATOM 698 O O . LEU A 1 86 ? -12.408 -14.511 18.993 1.00 92.56 86 LEU A O 1
ATOM 702 N N . LYS A 1 87 ? -13.834 -14.113 17.303 1.00 91.94 87 LYS A N 1
ATOM 703 C CA . LYS A 1 87 ? -14.950 -14.880 17.885 1.00 91.94 87 LYS A CA 1
ATOM 704 C C . LYS A 1 87 ? -14.587 -16.345 18.110 1.00 91.94 87 LYS A C 1
ATOM 706 O O . LYS A 1 87 ? -14.887 -16.898 19.171 1.00 91.94 87 LYS A O 1
ATOM 711 N N . LYS A 1 88 ? -13.940 -16.977 17.128 1.00 92.75 88 LYS A N 1
ATOM 712 C CA . LYS A 1 88 ? -13.495 -18.375 17.212 1.00 92.75 88 LYS A CA 1
ATOM 713 C C . LYS A 1 88 ? -12.376 -18.551 18.242 1.00 92.75 88 LYS A C 1
ATOM 715 O O . LYS A 1 88 ? -12.452 -19.468 19.057 1.00 92.75 88 LYS A O 1
ATOM 720 N N . LYS A 1 89 ? -11.405 -17.635 18.263 1.00 93.25 89 LYS A N 1
ATOM 721 C CA . LYS A 1 89 ? -10.289 -17.615 19.214 1.00 93.25 89 LYS A CA 1
ATOM 722 C C . LYS A 1 89 ? -10.779 -17.537 20.659 1.00 93.25 89 LYS A C 1
ATOM 724 O O . LYS A 1 89 ? -10.418 -18.399 21.452 1.00 93.25 89 LYS A O 1
ATOM 729 N N . ARG A 1 90 ? -11.700 -16.617 20.979 1.00 91.44 90 ARG A N 1
ATOM 730 C CA . ARG A 1 90 ? -12.288 -16.514 22.332 1.00 91.44 90 ARG A CA 1
ATOM 731 C C . ARG A 1 90 ? -12.969 -17.805 22.789 1.00 91.44 90 ARG A C 1
ATOM 733 O O . ARG A 1 90 ? -12.864 -18.179 23.952 1.00 91.44 90 ARG A O 1
ATOM 740 N N . ARG A 1 91 ? -13.653 -18.519 21.884 1.00 91.12 91 ARG A N 1
ATOM 741 C CA . ARG A 1 91 ? -14.271 -19.818 22.215 1.00 91.12 91 ARG A CA 1
ATOM 742 C C . ARG A 1 91 ? -13.232 -20.873 22.598 1.00 91.12 91 ARG A C 1
ATOM 744 O O . ARG A 1 91 ? -13.493 -21.667 23.498 1.00 91.12 91 ARG A O 1
ATOM 751 N N . TRP A 1 92 ? -12.090 -20.899 21.916 1.00 93.25 92 TRP A N 1
ATOM 752 C CA . TRP A 1 92 ? -10.999 -21.825 22.220 1.00 93.25 92 TRP A CA 1
ATOM 753 C C . TRP A 1 92 ? -10.244 -21.432 23.486 1.00 93.25 92 TRP A C 1
ATOM 755 O O . TRP A 1 92 ? -10.035 -22.286 24.339 1.00 93.25 92 TRP A O 1
ATOM 765 N N . ASP A 1 93 ? -9.936 -20.149 23.665 1.00 94.00 93 ASP A N 1
ATOM 766 C CA . ASP A 1 93 ? -9.254 -19.648 24.861 1.00 94.00 93 ASP A CA 1
ATOM 767 C C . ASP A 1 93 ? -10.072 -19.933 26.134 1.00 94.00 93 ASP A C 1
ATOM 769 O O . ASP A 1 93 ? -9.521 -20.426 27.118 1.00 94.00 93 ASP A O 1
ATOM 773 N N . LYS A 1 94 ? -11.404 -19.765 26.076 1.00 91.81 94 LYS A N 1
ATOM 774 C CA . LYS A 1 94 ? -12.319 -20.139 27.167 1.00 91.81 94 LYS A CA 1
ATOM 775 C C . LYS A 1 94 ? -12.301 -21.639 27.480 1.00 91.81 94 LYS A C 1
ATOM 777 O O . LYS A 1 94 ? -12.396 -22.022 28.643 1.00 91.81 94 LYS A O 1
ATOM 782 N N . ARG A 1 95 ? -12.204 -22.498 26.457 1.00 92.31 95 ARG A N 1
ATOM 783 C CA . ARG A 1 95 ? -12.088 -23.957 26.639 1.00 92.31 95 ARG A CA 1
ATOM 784 C C . ARG A 1 95 ? -10.755 -24.327 27.290 1.00 92.31 95 ARG A C 1
ATOM 786 O O . ARG A 1 95 ? -10.725 -25.209 28.140 1.00 92.31 95 ARG A O 1
ATOM 793 N N . ASP A 1 96 ? -9.684 -23.651 26.892 1.00 94.69 96 ASP A N 1
ATOM 794 C CA . ASP A 1 96 ? -8.315 -23.945 27.318 1.00 94.69 96 ASP A CA 1
ATOM 795 C C . ASP A 1 96 ? -7.935 -23.222 28.634 1.00 94.69 96 ASP A C 1
ATOM 797 O O . ASP A 1 96 ? -6.784 -23.280 29.063 1.00 94.69 96 ASP A O 1
ATOM 801 N N . GLY A 1 97 ? -8.888 -22.540 29.287 1.00 93.56 97 GLY A N 1
ATOM 802 C CA . GLY A 1 97 ? -8.696 -21.873 30.581 1.00 93.56 97 GLY A CA 1
ATOM 803 C C . GLY A 1 97 ? -7.809 -20.625 30.533 1.00 93.56 97 GLY A C 1
ATOM 804 O O . GLY A 1 97 ? -7.245 -20.234 31.556 1.00 93.56 97 GLY A O 1
ATOM 805 N N . LYS A 1 98 ? -7.649 -20.009 29.358 1.00 93.44 98 LYS A N 1
ATOM 806 C CA . LYS A 1 98 ? -6.872 -18.775 29.191 1.00 93.44 98 LYS A CA 1
ATOM 807 C C . LYS A 1 98 ? -7.690 -17.540 29.598 1.00 93.44 98 LYS A C 1
ATOM 809 O O . LYS A 1 98 ? -8.919 -17.609 29.607 1.00 93.44 98 LYS A O 1
ATOM 814 N N . PRO A 1 99 ? -7.030 -16.408 29.915 1.00 89.19 99 PRO A N 1
ATOM 815 C CA . PRO A 1 99 ? -7.720 -15.156 30.209 1.00 89.19 99 PRO A CA 1
ATOM 816 C C . PRO A 1 99 ? -8.629 -14.722 29.059 1.00 89.19 99 PRO A C 1
ATOM 818 O O . PRO A 1 99 ? -8.254 -14.834 27.889 1.00 89.19 99 PRO A O 1
ATOM 821 N N . ASP A 1 100 ? -9.800 -14.186 29.400 1.00 85.38 100 ASP A N 1
ATOM 822 C CA . ASP A 1 100 ? -10.725 -13.649 28.409 1.00 85.38 100 ASP A CA 1
ATOM 823 C C . ASP A 1 100 ? -10.126 -12.406 27.732 1.00 85.38 100 ASP A C 1
ATOM 825 O O . ASP A 1 100 ? -9.662 -11.467 28.382 1.00 85.38 100 ASP A O 1
ATOM 829 N N . GLY A 1 101 ? -10.143 -12.410 26.398 1.00 85.44 101 GLY A N 1
ATOM 830 C CA . GLY A 1 101 ? -9.844 -11.233 25.587 1.00 85.44 101 GLY A CA 1
ATOM 831 C C . GLY A 1 101 ? -11.009 -10.231 25.556 1.00 85.44 101 GLY A C 1
ATOM 832 O O . GLY A 1 101 ? -12.072 -10.491 26.125 1.00 85.44 101 GLY A O 1
ATOM 833 N N . PRO A 1 102 ? -10.853 -9.098 24.849 1.00 89.38 102 PRO A N 1
ATOM 834 C CA . PRO A 1 102 ? -11.902 -8.089 24.756 1.00 89.38 102 PRO A CA 1
ATOM 835 C C . PRO A 1 102 ? -13.185 -8.656 24.130 1.00 89.38 102 PRO A C 1
ATOM 837 O O . PRO A 1 102 ? -13.165 -9.431 23.160 1.00 89.38 102 PRO A O 1
ATOM 840 N N . SER A 1 103 ? -14.319 -8.257 24.703 1.00 90.62 103 SER A N 1
ATOM 841 C CA . SER A 1 103 ? -15.651 -8.584 24.191 1.00 90.62 103 SER A CA 1
ATOM 842 C C . SER A 1 103 ? -15.924 -7.894 22.852 1.00 90.62 103 SER A C 1
ATOM 844 O O . SER A 1 103 ? -15.288 -6.901 22.508 1.00 90.62 103 SER A O 1
ATOM 846 N N . ASP A 1 104 ? -16.912 -8.391 22.103 1.00 90.38 104 ASP A N 1
ATOM 847 C CA . ASP A 1 104 ? -17.335 -7.753 20.847 1.00 90.38 104 ASP A CA 1
ATOM 848 C C . ASP A 1 104 ? -17.781 -6.300 21.048 1.00 90.38 104 ASP A C 1
ATOM 850 O O . ASP A 1 104 ? -17.500 -5.459 20.203 1.00 90.38 104 ASP A O 1
ATOM 854 N N . MET A 1 105 ? -18.411 -5.990 22.188 1.00 91.62 105 MET A N 1
ATOM 855 C CA . MET A 1 105 ? -18.796 -4.617 22.524 1.00 91.62 105 MET A CA 1
ATOM 856 C C . MET A 1 105 ? -17.574 -3.723 22.728 1.00 91.62 105 MET A C 1
ATOM 858 O O . MET A 1 105 ? -17.539 -2.631 22.180 1.00 91.62 105 MET A O 1
ATOM 862 N N . GLN A 1 106 ? -16.552 -4.197 23.449 1.00 92.94 106 GLN A N 1
ATOM 863 C CA . GLN A 1 106 ? -15.323 -3.426 23.674 1.00 92.94 106 GLN A CA 1
ATOM 864 C C . GLN A 1 106 ? -14.547 -3.185 22.376 1.00 92.94 106 GLN A C 1
ATOM 866 O O . GLN A 1 106 ? -13.995 -2.106 22.186 1.00 92.94 106 GLN A O 1
ATOM 871 N N . ILE A 1 107 ? -14.512 -4.172 21.474 1.00 91.00 107 ILE A N 1
ATOM 872 C CA . ILE A 1 107 ? -13.873 -4.021 20.158 1.00 91.00 107 ILE A CA 1
ATOM 873 C C . ILE A 1 107 ? -14.641 -2.997 19.319 1.00 91.00 107 ILE A C 1
ATOM 875 O O . ILE A 1 107 ? -14.033 -2.079 18.778 1.00 91.00 107 ILE A O 1
ATOM 879 N N . ALA A 1 108 ? -15.969 -3.117 19.251 1.00 91.25 108 ALA A N 1
ATOM 880 C CA . ALA A 1 108 ? -16.808 -2.190 18.499 1.00 91.25 108 ALA A CA 1
ATOM 881 C C . ALA A 1 108 ? -16.750 -0.760 19.061 1.00 91.25 108 ALA A C 1
ATOM 883 O O . ALA A 1 108 ? -16.746 0.201 18.297 1.00 91.25 108 ALA A O 1
ATOM 884 N N . GLU A 1 109 ? -16.681 -0.604 20.383 1.00 93.31 109 GLU A N 1
ATOM 885 C CA . GLU A 1 109 ? -16.551 0.696 21.042 1.00 93.31 109 GLU A CA 1
ATOM 886 C C . GLU A 1 109 ? -15.187 1.337 20.767 1.00 93.31 109 GLU A C 1
ATOM 888 O O . GLU A 1 109 ? -15.131 2.510 20.400 1.00 93.31 109 GLU A O 1
ATOM 893 N N . ALA A 1 110 ? -14.098 0.565 20.855 1.00 92.06 110 ALA A N 1
ATOM 894 C CA . ALA A 1 110 ? -12.764 1.041 20.497 1.00 92.06 110 ALA A CA 1
ATOM 895 C C . ALA A 1 110 ? -12.681 1.445 19.017 1.00 92.06 110 ALA A C 1
ATOM 897 O O . ALA A 1 110 ? -12.096 2.477 18.689 1.00 92.06 110 ALA A O 1
ATOM 898 N N . GLU A 1 111 ? -13.295 0.666 18.127 1.00 90.31 111 GLU A N 1
ATOM 899 C CA . GLU A 1 111 ? -13.325 0.963 16.696 1.00 90.31 111 GLU A CA 1
ATOM 900 C C . GLU A 1 111 ? -14.160 2.210 16.384 1.00 90.31 111 GLU A C 1
ATOM 902 O O . GLU A 1 111 ? -13.729 3.087 15.635 1.00 90.31 111 GLU A O 1
ATOM 907 N N . LYS A 1 112 ? -15.316 2.355 17.040 1.00 90.25 112 LYS A N 1
ATOM 908 C CA . LYS A 1 112 ? -16.144 3.561 16.950 1.00 90.25 112 LYS A CA 1
ATOM 909 C C . LYS A 1 112 ? -15.410 4.793 17.479 1.00 90.25 112 LYS A C 1
ATOM 911 O O . LYS A 1 112 ? -15.525 5.861 16.887 1.00 90.25 112 LYS A O 1
ATOM 916 N N . SER A 1 113 ? -14.643 4.649 18.561 1.00 92.25 113 SER A N 1
ATOM 917 C CA . SER A 1 113 ? -13.812 5.726 19.106 1.00 92.25 113 SER A CA 1
ATOM 918 C C . SER A 1 113 ? -12.808 6.223 18.066 1.00 92.25 113 SER A C 1
ATOM 920 O O . SER A 1 113 ? -12.773 7.415 17.784 1.00 92.25 113 SER A O 1
ATOM 922 N N . LYS A 1 114 ? -12.061 5.314 17.424 1.00 91.06 114 LYS A N 1
ATOM 923 C CA . LYS A 1 114 ? -11.099 5.673 16.367 1.00 91.06 114 LYS A CA 1
ATOM 924 C C . LYS A 1 114 ? -11.764 6.336 15.164 1.00 91.06 114 LYS A C 1
ATOM 926 O O . LYS A 1 114 ? -11.240 7.314 14.635 1.00 91.06 114 LYS A O 1
ATOM 931 N N . GLN A 1 115 ? -12.917 5.813 14.739 1.00 88.56 115 GLN A N 1
ATOM 932 C CA . GLN A 1 115 ? -13.684 6.405 13.646 1.00 88.56 115 GLN A CA 1
ATOM 933 C C . GLN A 1 115 ? -14.089 7.844 13.987 1.00 88.56 115 GLN A C 1
ATOM 935 O O . GLN A 1 115 ? -13.900 8.736 13.168 1.00 88.56 115 GLN A O 1
ATOM 940 N N . ASN A 1 116 ? -14.606 8.080 15.194 1.00 90.19 116 ASN A N 1
ATOM 941 C CA . ASN A 1 116 ? -15.009 9.413 15.638 1.00 90.19 116 ASN A CA 1
ATOM 942 C C . ASN A 1 116 ? -13.817 10.377 15.721 1.00 90.19 116 ASN A C 1
ATOM 944 O O . ASN A 1 116 ? -13.931 11.517 15.272 1.00 90.19 116 ASN A O 1
ATOM 948 N N . ASP A 1 117 ? -12.677 9.917 16.245 1.00 92.06 117 ASP A N 1
ATOM 949 C CA . ASP A 1 117 ? -11.450 10.715 16.321 1.00 92.06 117 ASP A CA 1
ATOM 950 C C . ASP A 1 117 ? -11.024 11.183 14.923 1.00 92.06 117 ASP A C 1
ATOM 952 O O . ASP A 1 117 ? -10.809 12.376 14.705 1.00 92.06 117 ASP A O 1
ATOM 956 N N . TYR A 1 118 ? -10.989 10.269 13.950 1.00 91.56 118 TYR A N 1
ATOM 957 C CA . TYR A 1 118 ? -10.684 10.602 12.560 1.00 91.56 118 TYR A CA 1
ATOM 958 C C . TYR A 1 118 ? -11.698 11.582 11.949 1.00 91.56 118 TYR A C 1
ATOM 960 O O . TYR A 1 118 ? -11.301 12.592 11.365 1.00 91.56 118 TYR A O 1
ATOM 968 N N . MET A 1 119 ? -13.000 11.330 12.120 1.00 90.06 119 MET A N 1
ATOM 969 C CA . MET A 1 119 ? -14.051 12.201 11.580 1.00 90.06 119 MET A CA 1
ATOM 970 C C . MET A 1 119 ? -13.947 13.627 12.129 1.00 90.06 119 MET A C 1
ATOM 972 O O . MET A 1 119 ? -14.030 14.578 11.356 1.00 90.06 119 MET A O 1
ATOM 976 N N . SER A 1 120 ? -13.666 13.784 13.427 1.00 91.94 120 SER A N 1
ATOM 977 C CA . SER A 1 120 ? -13.502 15.106 14.048 1.00 91.94 120 SER A CA 1
ATOM 978 C C . SER A 1 120 ? -12.348 15.913 13.434 1.00 91.94 120 SER A C 1
ATOM 980 O O . SER A 1 120 ? -12.435 17.134 13.272 1.00 91.94 120 SER A O 1
ATOM 982 N N . VAL A 1 121 ? -11.268 15.229 13.040 1.00 91.81 121 VAL A N 1
ATOM 983 C CA . VAL A 1 121 ? -10.117 15.846 12.372 1.00 91.81 121 VAL A CA 1
ATOM 984 C C . VAL A 1 121 ? -10.483 16.279 10.960 1.00 91.81 121 VAL A C 1
ATOM 986 O O . VAL A 1 121 ? -10.113 17.382 10.561 1.00 91.81 121 VAL A O 1
ATOM 989 N N . ILE A 1 122 ? -11.223 15.450 10.220 1.00 90.94 122 ILE A N 1
ATOM 990 C CA . ILE A 1 122 ? -11.687 15.784 8.870 1.00 90.94 122 ILE A CA 1
ATOM 991 C C . ILE A 1 122 ? -12.661 16.963 8.893 1.00 90.94 122 ILE A C 1
ATOM 993 O O . ILE A 1 122 ? -12.493 17.887 8.101 1.00 90.94 122 ILE A O 1
ATOM 997 N N . GLU A 1 123 ? -13.614 16.992 9.824 1.00 89.25 123 GLU A N 1
ATOM 998 C CA . GLU A 1 123 ? -14.528 18.128 10.007 1.00 89.25 123 GLU A CA 1
ATOM 999 C C . GLU A 1 123 ? -13.752 19.418 10.301 1.00 89.25 123 GLU A C 1
ATOM 1001 O O . GLU A 1 123 ? -13.887 20.406 9.579 1.00 89.25 123 GLU A O 1
ATOM 1006 N N . THR A 1 124 ? -12.840 19.381 11.279 1.00 90.31 124 THR A N 1
ATOM 1007 C CA . THR A 1 124 ? -11.982 20.530 11.620 1.00 90.31 124 THR A CA 1
ATOM 1008 C C . THR A 1 124 ? -11.121 20.980 10.433 1.00 90.31 124 THR A C 1
ATOM 1010 O O . THR A 1 124 ? -10.845 22.169 10.254 1.00 90.31 124 THR A O 1
ATOM 1013 N N . MET A 1 125 ? -10.638 20.031 9.631 1.00 89.56 125 MET A N 1
ATOM 1014 C CA . MET A 1 125 ? -9.823 20.302 8.451 1.00 89.56 125 MET A CA 1
ATOM 1015 C C . MET A 1 125 ? -10.643 20.995 7.355 1.00 89.56 125 MET A C 1
ATOM 1017 O O . MET A 1 125 ? -10.173 22.004 6.823 1.00 89.56 125 MET A O 1
ATOM 1021 N N . LEU A 1 126 ? -11.864 20.520 7.089 1.00 88.19 126 LEU A N 1
ATOM 1022 C CA . LEU A 1 126 ? -12.803 21.089 6.113 1.00 88.19 126 LEU A CA 1
ATOM 1023 C C . LEU A 1 126 ? -13.334 22.470 6.525 1.00 88.19 126 LEU A C 1
ATOM 1025 O O . LEU A 1 126 ? -13.605 23.309 5.669 1.00 88.19 126 LEU A O 1
ATOM 1029 N N . GLU A 1 127 ? -13.465 22.742 7.824 1.00 85.94 127 GLU A N 1
ATOM 1030 C CA . GLU A 1 127 ? -13.799 24.087 8.312 1.00 85.94 127 GLU A CA 1
ATOM 1031 C C . GLU A 1 127 ? -12.673 25.093 8.031 1.00 85.94 127 GLU A C 1
ATOM 1033 O O . GLU A 1 127 ? -12.928 26.240 7.661 1.00 85.94 127 GLU A O 1
ATOM 1038 N N . LYS A 1 128 ? -11.414 24.665 8.199 1.00 82.94 128 LYS A N 1
ATOM 1039 C CA . LYS A 1 128 ? -10.225 25.511 7.992 1.00 82.94 128 LYS A CA 1
ATOM 1040 C C . LYS A 1 128 ? -9.889 25.708 6.518 1.00 82.94 128 LYS A C 1
ATOM 1042 O O . LYS A 1 128 ? -9.444 26.786 6.129 1.00 82.94 128 LYS A O 1
ATOM 1047 N N . HIS A 1 129 ? -10.075 24.668 5.716 1.00 74.44 129 HIS A N 1
ATOM 1048 C CA . HIS A 1 129 ? -9.830 24.667 4.284 1.00 74.44 129 HIS A CA 1
ATOM 1049 C C . HIS A 1 129 ? -11.192 24.557 3.608 1.00 74.44 129 HIS A C 1
ATOM 1051 O O . HIS A 1 129 ? -11.735 23.464 3.502 1.00 74.44 129 HIS A O 1
ATOM 1057 N N . THR A 1 130 ? -11.759 25.687 3.164 1.00 65.25 130 THR A N 1
ATOM 1058 C CA . THR A 1 130 ? -12.984 25.708 2.337 1.00 65.25 130 THR A CA 1
ATOM 1059 C C . THR A 1 130 ? -12.948 24.595 1.284 1.00 65.25 130 THR A C 1
ATOM 1061 O O . THR A 1 130 ? -11.866 24.317 0.789 1.00 65.25 130 THR A O 1
ATOM 1064 N N . LEU A 1 131 ? -14.087 24.023 0.868 1.00 58.22 131 LEU A N 1
ATOM 1065 C CA . LEU A 1 131 ? -14.180 22.864 -0.054 1.00 58.22 131 LEU A CA 1
ATOM 1066 C C . LEU A 1 131 ? -13.341 22.938 -1.355 1.00 58.22 131 LEU A C 1
ATOM 1068 O O . LEU A 1 131 ? -13.098 21.908 -1.969 1.00 58.22 131 LEU A O 1
ATOM 1072 N N . ASN A 1 132 ? -12.863 24.124 -1.750 1.00 58.91 132 ASN A N 1
ATOM 1073 C CA . ASN A 1 132 ? -11.895 24.336 -2.837 1.00 58.91 132 ASN A CA 1
ATOM 1074 C C . ASN A 1 132 ? -10.421 24.298 -2.368 1.00 58.91 132 ASN A C 1
ATOM 1076 O O . ASN A 1 132 ? -9.549 24.893 -3.002 1.00 58.91 132 ASN A O 1
ATOM 1080 N N . GLY A 1 133 ? -10.153 23.692 -1.213 1.00 66.56 133 GLY A N 1
ATOM 1081 C CA . GLY A 1 133 ? -8.824 23.544 -0.639 1.00 66.56 133 GLY A CA 1
ATOM 1082 C C . GLY A 1 133 ? -7.939 22.654 -1.504 1.00 66.56 133 GLY A C 1
ATOM 1083 O O . GLY A 1 133 ? -8.422 21.816 -2.262 1.00 66.56 133 GLY A O 1
ATOM 1084 N N . ASN A 1 134 ? -6.626 22.852 -1.396 1.00 84.06 134 ASN A N 1
ATOM 1085 C CA . ASN A 1 134 ? -5.656 21.988 -2.054 1.00 84.06 134 ASN A CA 1
ATOM 1086 C C . ASN A 1 134 ? -5.560 20.667 -1.273 1.00 84.06 134 ASN A C 1
ATOM 1088 O O . ASN A 1 134 ? -4.865 20.607 -0.258 1.00 84.06 134 ASN A O 1
ATOM 1092 N N . PHE A 1 135 ? -6.302 19.653 -1.712 1.00 90.25 135 PHE A N 1
ATOM 1093 C CA . PHE A 1 135 ? -6.285 18.305 -1.142 1.00 90.25 135 PHE A CA 1
ATOM 1094 C C . PHE A 1 135 ? -5.521 17.339 -2.046 1.00 90.25 135 PHE A C 1
ATOM 1096 O O . PHE A 1 135 ? -5.224 17.655 -3.195 1.00 90.25 135 PHE A O 1
ATOM 1103 N N . VAL A 1 136 ? -5.199 16.156 -1.521 1.00 90.50 136 VAL A N 1
ATOM 1104 C CA . VAL A 1 136 ? -4.604 15.072 -2.314 1.00 90.50 136 VAL A CA 1
ATOM 1105 C C . VAL A 1 136 ? -5.523 14.727 -3.491 1.00 90.50 136 VAL A C 1
ATOM 1107 O O . VAL A 1 136 ? -6.741 14.634 -3.331 1.00 90.50 136 VAL A O 1
ATOM 1110 N N . ASP A 1 137 ? -4.928 14.532 -4.669 1.00 85.25 137 ASP A N 1
ATOM 1111 C CA . ASP A 1 137 ? -5.650 14.218 -5.901 1.00 85.25 137 ASP A CA 1
ATOM 1112 C C . ASP A 1 137 ? -6.580 13.010 -5.735 1.00 85.25 137 ASP A C 1
ATOM 1114 O O . ASP A 1 137 ? -6.227 12.001 -5.125 1.00 85.25 137 ASP A O 1
ATOM 1118 N N . GLY A 1 138 ? -7.795 13.123 -6.275 1.00 82.69 138 GLY A N 1
ATOM 1119 C CA . GLY A 1 138 ? -8.805 12.065 -6.201 1.00 82.69 138 GLY A CA 1
ATOM 1120 C C . GLY A 1 138 ? -9.450 11.883 -4.823 1.00 82.69 138 GLY A C 1
ATOM 1121 O O . GLY A 1 138 ? -10.364 11.066 -4.693 1.00 82.69 138 GLY A O 1
ATOM 1122 N N . TRP A 1 139 ? -9.044 12.644 -3.799 1.00 89.00 139 TRP A N 1
ATOM 1123 C CA . TRP A 1 139 ? -9.697 12.584 -2.496 1.00 89.00 139 TRP A CA 1
ATOM 1124 C C . TRP A 1 139 ? -11.094 13.210 -2.537 1.00 89.00 139 TRP A C 1
ATOM 1126 O O . TRP A 1 139 ? -11.319 14.284 -3.097 1.00 89.00 139 TRP A O 1
ATOM 1136 N N . SER A 1 140 ? -12.041 12.543 -1.881 1.00 84.81 140 SER A N 1
ATOM 1137 C CA . SER A 1 140 ? -13.367 13.085 -1.605 1.00 84.81 140 SER A CA 1
ATOM 1138 C C . SER A 1 140 ? -13.806 12.672 -0.201 1.00 84.81 140 SER A C 1
ATOM 1140 O O . SER A 1 140 ? -13.503 11.557 0.231 1.00 84.81 140 SER A O 1
ATOM 1142 N N . PRO A 1 141 ? -14.503 13.549 0.540 1.00 84.25 141 PRO A N 1
ATOM 1143 C CA . PRO A 1 141 ? -14.915 13.230 1.894 1.00 84.25 141 PRO A CA 1
ATOM 1144 C C . PRO A 1 141 ? -15.973 12.123 1.892 1.00 84.25 141 PRO A C 1
ATOM 1146 O O . PRO A 1 141 ? -17.028 12.231 1.257 1.00 84.25 141 PRO A O 1
ATOM 1149 N N . VAL A 1 142 ? -15.713 11.066 2.658 1.00 85.19 142 VAL A N 1
ATOM 1150 C CA . VAL A 1 142 ? -16.653 9.962 2.856 1.00 85.19 142 VAL A CA 1
ATOM 1151 C C . VAL A 1 142 ? -17.698 10.377 3.895 1.00 85.19 142 VAL A C 1
ATOM 1153 O O . VAL A 1 142 ? -17.511 10.203 5.093 1.00 85.19 142 VAL A O 1
ATOM 1156 N N . MET A 1 143 ? -18.813 10.947 3.425 1.00 73.56 143 MET A N 1
ATOM 1157 C CA . MET A 1 143 ? -19.899 11.461 4.285 1.00 73.56 143 MET A CA 1
ATOM 1158 C C . MET A 1 143 ? -21.109 10.518 4.404 1.00 73.56 143 MET A C 1
ATOM 1160 O O . MET A 1 143 ? -22.117 10.869 5.015 1.00 73.56 143 MET A O 1
ATOM 1164 N N . LYS A 1 144 ? -21.066 9.337 3.775 1.00 76.50 144 LYS A N 1
ATOM 1165 C CA . LYS A 1 144 ? -22.184 8.383 3.818 1.00 76.50 144 LYS A CA 1
ATOM 1166 C C . LYS A 1 144 ? -22.281 7.735 5.199 1.00 76.50 144 LYS A C 1
ATOM 1168 O O . LYS A 1 144 ? -21.280 7.285 5.750 1.00 76.50 144 LYS A O 1
ATOM 1173 N N . GLU A 1 145 ? -23.501 7.628 5.718 1.00 67.94 145 GLU A N 1
ATOM 1174 C CA . GLU A 1 145 ? -23.775 6.943 6.981 1.00 67.94 145 GLU A CA 1
ATOM 1175 C C . GLU A 1 145 ? -23.294 5.480 6.901 1.00 67.94 145 GLU A C 1
ATOM 1177 O O . GLU A 1 145 ? -23.652 4.754 5.974 1.00 67.94 145 GLU A O 1
ATOM 1182 N N . ASN A 1 146 ? -22.455 5.069 7.858 1.00 71.62 146 ASN A N 1
ATOM 1183 C CA . ASN A 1 146 ? -21.773 3.765 7.944 1.00 71.62 146 ASN A CA 1
ATOM 1184 C C . ASN A 1 146 ? -20.656 3.477 6.921 1.00 71.62 146 ASN A C 1
ATOM 1186 O O . ASN A 1 146 ? -20.091 2.384 6.964 1.00 71.62 146 ASN A O 1
ATOM 1190 N N . ALA A 1 147 ? -20.289 4.415 6.045 1.00 81.69 147 ALA A N 1
ATOM 1191 C CA . ALA A 1 147 ? -19.124 4.225 5.183 1.00 81.69 147 ALA A CA 1
ATOM 1192 C C . ALA A 1 147 ? -17.820 4.473 5.960 1.00 81.69 147 ALA A C 1
ATOM 1194 O O . ALA A 1 147 ? -17.713 5.430 6.729 1.00 81.69 147 ALA A O 1
ATOM 1195 N N . LYS A 1 148 ? -16.823 3.609 5.750 1.00 86.94 148 LYS A N 1
ATOM 1196 C CA . LYS A 1 148 ? -15.495 3.730 6.361 1.00 86.94 148 LYS A CA 1
ATOM 1197 C C . LYS A 1 148 ? -14.504 4.253 5.333 1.00 86.94 148 LYS A C 1
ATOM 1199 O O . LYS A 1 148 ? -14.354 3.672 4.264 1.00 86.94 148 LYS A O 1
ATOM 1204 N N . ASP A 1 149 ? -13.804 5.329 5.673 1.00 91.25 149 ASP A N 1
ATOM 1205 C CA . ASP A 1 149 ? -12.651 5.790 4.900 1.00 91.25 149 ASP A CA 1
ATOM 1206 C C . ASP A 1 149 ? -11.395 5.041 5.362 1.00 91.25 149 ASP A C 1
ATOM 1208 O O . ASP A 1 149 ? -10.650 5.521 6.219 1.00 91.25 149 ASP A O 1
ATOM 1212 N N . PHE A 1 150 ? -11.184 3.829 4.842 1.00 92.25 150 PHE A N 1
ATOM 1213 C CA . PHE A 1 150 ? -10.029 3.007 5.215 1.00 92.25 150 PHE A CA 1
ATOM 1214 C C . PHE A 1 150 ? -8.699 3.693 4.877 1.00 92.25 150 PHE A C 1
ATOM 1216 O O . PHE A 1 150 ? -7.788 3.712 5.706 1.00 92.25 150 PHE A O 1
ATOM 1223 N N . LYS A 1 151 ? -8.606 4.294 3.685 1.00 93.00 151 LYS A N 1
ATOM 1224 C CA . LYS A 1 151 ? -7.419 5.007 3.197 1.00 93.00 151 LYS A CA 1
ATOM 1225 C C . LYS A 1 151 ? -7.091 6.204 4.086 1.00 93.00 151 LYS A C 1
ATOM 1227 O O . LYS A 1 151 ? -5.993 6.290 4.640 1.00 93.00 151 LYS A O 1
ATOM 1232 N N . GLY A 1 152 ? -8.041 7.120 4.253 1.00 93.44 152 GLY A N 1
ATOM 1233 C CA . GLY A 1 152 ? -7.849 8.333 5.039 1.00 93.44 152 GLY A CA 1
ATOM 1234 C C . GLY A 1 152 ? -7.521 8.028 6.499 1.00 93.44 152 GLY A C 1
ATOM 1235 O O . GLY A 1 152 ? -6.596 8.619 7.067 1.00 93.44 152 GLY A O 1
ATOM 1236 N N . ARG A 1 153 ? -8.201 7.039 7.092 1.00 93.44 153 ARG A N 1
ATOM 1237 C CA . ARG A 1 153 ? -7.897 6.574 8.451 1.00 93.44 153 ARG A CA 1
ATOM 1238 C C . ARG A 1 153 ? -6.520 5.960 8.577 1.00 93.44 153 ARG A C 1
ATOM 1240 O O . ARG A 1 153 ? -5.832 6.245 9.554 1.00 93.44 153 ARG A O 1
ATOM 1247 N N . TYR A 1 154 ? -6.111 5.138 7.617 1.00 95.62 154 TYR A N 1
ATOM 1248 C CA . TYR A 1 154 ? -4.789 4.527 7.618 1.00 95.62 154 TYR A CA 1
ATOM 1249 C C . TYR A 1 154 ? -3.691 5.595 7.706 1.00 95.62 154 TYR A C 1
ATOM 1251 O O . TYR A 1 154 ? -2.848 5.551 8.610 1.00 95.62 154 TYR A O 1
ATOM 1259 N N . TYR A 1 155 ? -3.748 6.598 6.828 1.00 96.44 155 TYR A N 1
ATOM 1260 C CA . TYR A 1 155 ? -2.779 7.692 6.812 1.00 96.44 155 TYR A CA 1
ATOM 1261 C C . TYR A 1 155 ? -2.794 8.510 8.102 1.00 96.44 155 TYR A C 1
ATOM 1263 O O . TYR A 1 155 ? -1.733 8.799 8.667 1.00 96.44 155 TYR A O 1
ATOM 1271 N N . TYR A 1 156 ? -3.976 8.815 8.629 1.00 95.75 156 TYR A N 1
ATOM 1272 C CA . TYR A 1 156 ? -4.096 9.546 9.884 1.00 95.75 156 TYR A CA 1
ATOM 1273 C C . TYR A 1 156 ? -3.552 8.748 11.082 1.00 95.75 156 TYR A C 1
ATOM 1275 O O . TYR A 1 156 ? -2.763 9.251 11.890 1.00 95.75 156 TYR A O 1
ATOM 1283 N N . GLU A 1 157 ? -3.925 7.476 11.211 1.00 95.12 157 GLU A N 1
ATOM 1284 C CA . GLU A 1 157 ? -3.523 6.644 12.342 1.00 95.12 157 GLU A CA 1
ATOM 1285 C C . GLU A 1 157 ? -2.014 6.363 12.325 1.00 95.12 157 GLU A C 1
ATOM 1287 O O . GLU A 1 157 ? -1.358 6.538 13.360 1.00 95.12 157 GLU A O 1
ATOM 1292 N N . LYS A 1 158 ? -1.463 5.970 11.168 1.00 96.38 158 LYS A N 1
ATOM 1293 C CA . LYS A 1 158 ? -0.081 5.476 11.031 1.00 96.38 158 LYS A CA 1
ATOM 1294 C C . LYS A 1 158 ? 0.948 6.561 10.748 1.00 96.38 158 LYS A C 1
ATOM 1296 O O . LYS A 1 158 ? 2.061 6.480 11.263 1.00 96.38 158 LYS A O 1
ATOM 1301 N N . LEU A 1 159 ? 0.583 7.554 9.942 1.00 96.38 159 LEU A N 1
ATOM 1302 C CA . LEU A 1 159 ? 1.506 8.564 9.417 1.00 96.38 159 LEU A CA 1
ATOM 1303 C C . LEU A 1 159 ? 1.187 9.978 9.915 1.00 96.38 159 LEU A C 1
ATOM 1305 O O . LEU A 1 159 ? 1.998 10.876 9.716 1.00 96.38 159 LEU A O 1
ATOM 1309 N N . LYS A 1 160 ? 0.050 10.168 10.604 1.00 95.50 160 LYS A N 1
ATOM 1310 C CA . LYS A 1 160 ? -0.441 11.481 11.060 1.00 95.50 160 LYS A CA 1
ATOM 1311 C C . LYS A 1 160 ? -0.627 12.469 9.906 1.00 95.50 160 LYS A C 1
ATOM 1313 O O . LYS A 1 160 ? -0.497 13.671 10.107 1.00 95.50 160 LYS A O 1
ATOM 1318 N N . LEU A 1 161 ? -0.949 11.944 8.723 1.00 95.75 161 LEU A N 1
ATOM 1319 C CA . LEU A 1 161 ? -1.242 12.726 7.528 1.00 95.75 161 LEU A CA 1
ATOM 1320 C C . LEU A 1 161 ? -2.751 12.855 7.337 1.00 95.75 161 LEU A C 1
ATOM 1322 O O . LEU A 1 161 ? -3.507 11.905 7.555 1.00 95.75 161 LEU A O 1
ATOM 1326 N N . THR A 1 162 ? -3.169 14.041 6.923 1.00 94.75 162 THR A N 1
ATOM 1327 C CA . THR A 1 162 ? -4.528 14.350 6.487 1.00 94.75 162 THR A CA 1
ATOM 1328 C C . THR A 1 162 ? -4.549 14.595 4.976 1.00 94.75 162 THR A C 1
ATOM 1330 O O . THR A 1 162 ? -3.511 14.897 4.386 1.00 94.75 162 THR A O 1
ATOM 1333 N N . PRO A 1 163 ? -5.730 14.570 4.333 1.00 93.06 163 PRO A N 1
ATOM 1334 C CA . PRO A 1 163 ? -5.862 14.914 2.916 1.00 93.06 163 PRO A CA 1
ATOM 1335 C C . PRO A 1 163 ? -5.364 16.317 2.533 1.00 93.06 163 PRO A C 1
ATOM 1337 O O . PRO A 1 163 ? -5.153 16.573 1.353 1.00 93.06 163 PRO A O 1
ATOM 1340 N N . ALA A 1 164 ? -5.178 17.230 3.492 1.00 92.50 164 ALA A N 1
ATOM 1341 C CA . ALA A 1 164 ? -4.597 18.552 3.247 1.00 92.50 164 ALA A CA 1
ATOM 1342 C C . ALA A 1 164 ? -3.055 18.528 3.178 1.00 92.50 164 ALA A C 1
ATOM 1344 O O . ALA A 1 164 ? -2.443 19.451 2.640 1.00 92.50 164 ALA A O 1
ATOM 1345 N N . ASP A 1 165 ? -2.407 17.471 3.676 1.00 93.88 165 ASP A N 1
ATOM 1346 C CA . ASP A 1 165 ? -0.947 17.332 3.731 1.00 93.88 165 ASP A CA 1
ATOM 1347 C C . ASP A 1 165 ? -0.373 16.805 2.401 1.00 93.88 165 ASP A C 1
ATOM 1349 O O . ASP A 1 165 ? 0.368 15.818 2.357 1.00 93.88 165 ASP A O 1
ATOM 1353 N N . VAL A 1 166 ? -0.711 17.476 1.294 1.00 94.00 166 VAL A N 1
ATOM 1354 C CA . VAL A 1 166 ? -0.401 17.047 -0.085 1.00 94.00 166 VAL A CA 1
ATOM 1355 C C . VAL A 1 166 ? 1.089 16.755 -0.287 1.00 94.00 166 VAL A C 1
ATOM 1357 O O . VAL A 1 166 ? 1.457 15.726 -0.855 1.00 94.00 166 VAL A O 1
ATOM 1360 N N . GLU A 1 167 ? 1.963 17.625 0.223 1.00 95.12 167 GLU A N 1
ATOM 1361 C CA . GLU A 1 167 ? 3.416 17.448 0.122 1.00 95.12 167 GLU A CA 1
ATOM 1362 C C . GLU A 1 167 ? 3.903 16.216 0.905 1.00 95.12 167 GLU A C 1
ATOM 1364 O O . GLU A 1 167 ? 4.803 15.507 0.453 1.00 95.12 167 GLU A O 1
ATOM 1369 N N . GLY A 1 168 ? 3.290 15.930 2.059 1.00 96.38 168 GLY A N 1
ATOM 1370 C CA . GLY A 1 168 ? 3.602 14.752 2.867 1.00 96.38 168 GLY A CA 1
ATOM 1371 C C . GLY A 1 168 ? 3.255 13.459 2.133 1.00 96.38 168 GLY A C 1
ATOM 1372 O O . GLY A 1 168 ? 4.093 12.561 2.036 1.00 96.38 168 GLY A O 1
ATOM 1373 N N . HIS A 1 169 ? 2.061 13.406 1.536 1.00 97.19 169 HIS A N 1
ATOM 1374 C CA . HIS A 1 169 ? 1.645 12.291 0.685 1.00 97.19 169 HIS A CA 1
ATOM 1375 C C . HIS A 1 169 ? 2.544 12.135 -0.546 1.00 97.19 169 HIS A C 1
ATOM 1377 O O . HIS A 1 169 ? 2.901 11.017 -0.910 1.00 97.19 169 HIS A O 1
ATOM 1383 N N . LEU A 1 170 ? 2.938 13.231 -1.201 1.00 96.25 170 LEU A N 1
ATOM 1384 C CA . LEU A 1 170 ? 3.829 13.171 -2.363 1.00 96.25 170 LEU A CA 1
ATOM 1385 C C . LEU A 1 170 ? 5.206 12.594 -2.002 1.00 96.25 170 LEU A C 1
ATOM 1387 O O . LEU A 1 170 ? 5.668 11.673 -2.671 1.00 96.25 170 LEU A O 1
ATOM 1391 N N . LYS A 1 171 ? 5.832 13.077 -0.920 1.00 97.69 171 LYS A N 1
ATOM 1392 C CA . LYS A 1 171 ? 7.146 12.581 -0.470 1.00 97.69 171 LYS A CA 1
ATOM 1393 C C . LYS A 1 171 ? 7.111 11.105 -0.076 1.00 97.69 171 LYS A C 1
ATOM 1395 O O . LYS A 1 171 ? 8.038 10.371 -0.408 1.00 97.69 171 LYS A O 1
ATOM 1400 N N . LEU A 1 172 ? 6.039 10.669 0.590 1.00 97.94 172 LEU A N 1
ATOM 1401 C CA . LEU A 1 172 ? 5.827 9.267 0.955 1.00 97.94 172 LEU A CA 1
ATOM 1402 C C . LEU A 1 172 ? 5.805 8.364 -0.285 1.00 97.94 172 LEU A C 1
ATOM 1404 O O . LEU A 1 172 ? 6.556 7.393 -0.361 1.00 97.94 172 LEU A O 1
ATOM 1408 N N . ARG A 1 173 ? 4.968 8.718 -1.267 1.00 96.00 173 ARG A N 1
ATOM 1409 C CA . ARG A 1 173 ? 4.808 7.968 -2.520 1.00 96.00 173 ARG A CA 1
ATOM 1410 C C . ARG A 1 173 ? 6.095 7.934 -3.328 1.00 96.00 173 ARG A C 1
ATOM 1412 O O . ARG A 1 173 ? 6.534 6.862 -3.733 1.00 96.00 173 ARG A O 1
ATOM 1419 N N . GLN A 1 174 ? 6.737 9.091 -3.487 1.00 97.00 174 GLN A N 1
ATOM 1420 C CA . GLN A 1 174 ? 8.001 9.202 -4.205 1.00 97.00 174 GLN A CA 1
ATOM 1421 C C . GLN A 1 174 ? 9.073 8.300 -3.581 1.00 97.00 174 GLN A C 1
ATOM 1423 O O . GLN A 1 174 ? 9.686 7.508 -4.292 1.00 97.00 174 GLN A O 1
ATOM 1428 N N . ALA A 1 175 ? 9.255 8.358 -2.258 1.00 98.00 175 ALA A N 1
ATOM 1429 C CA . ALA A 1 175 ? 10.236 7.522 -1.572 1.00 98.00 175 ALA A CA 1
ATOM 1430 C C . ALA A 1 175 ? 9.937 6.020 -1.728 1.00 98.00 175 ALA A C 1
ATOM 1432 O O . ALA A 1 175 ? 10.865 5.211 -1.804 1.00 98.00 175 ALA A O 1
ATOM 1433 N N . TYR A 1 176 ? 8.657 5.636 -1.788 1.00 97.69 176 TYR A N 1
ATOM 1434 C CA . TYR A 1 176 ? 8.264 4.240 -1.971 1.00 97.69 176 TYR A CA 1
ATOM 1435 C C . TYR A 1 176 ? 8.567 3.745 -3.391 1.00 97.69 176 TYR A C 1
ATOM 1437 O O . TYR A 1 176 ? 9.179 2.688 -3.549 1.00 97.69 176 TYR A O 1
ATOM 1445 N N . ILE A 1 177 ? 8.221 4.528 -4.421 1.00 96.06 177 ILE A N 1
ATOM 1446 C CA . ILE A 1 177 ? 8.549 4.214 -5.823 1.00 96.06 177 ILE A CA 1
ATOM 1447 C C . ILE A 1 177 ? 10.066 4.156 -6.033 1.00 96.06 177 ILE A C 1
ATOM 1449 O O . ILE A 1 177 ? 10.564 3.204 -6.639 1.00 96.06 177 ILE A O 1
ATOM 1453 N N . GLU A 1 178 ? 10.818 5.117 -5.486 1.00 96.44 178 GLU A N 1
ATOM 1454 C CA . GLU A 1 178 ? 12.286 5.089 -5.500 1.00 96.44 178 GLU A CA 1
ATOM 1455 C C . GLU A 1 178 ? 12.823 3.793 -4.884 1.00 96.44 178 GLU A C 1
ATOM 1457 O O . GLU A 1 178 ? 13.747 3.185 -5.425 1.00 96.44 178 GLU A O 1
ATOM 1462 N N . GLY A 1 179 ? 12.207 3.327 -3.797 1.00 97.12 179 GLY A N 1
ATOM 1463 C CA . GLY A 1 179 ? 12.568 2.069 -3.163 1.00 97.12 179 GLY A CA 1
ATOM 1464 C C . GLY A 1 179 ? 12.233 0.831 -3.976 1.00 97.12 179 GLY A C 1
ATOM 1465 O O . GLY A 1 179 ? 13.040 -0.095 -4.003 1.00 97.12 179 GLY A O 1
ATOM 1466 N N . LEU A 1 180 ? 11.102 0.805 -4.685 1.00 95.94 180 LEU A N 1
ATOM 1467 C CA . LEU A 1 180 ? 10.766 -0.303 -5.585 1.00 95.94 180 LEU A CA 1
ATOM 1468 C C . LEU A 1 180 ? 11.779 -0.398 -6.729 1.00 95.94 180 LEU A C 1
ATOM 1470 O O . LEU A 1 180 ? 12.262 -1.488 -7.043 1.00 95.94 180 LEU A O 1
ATOM 1474 N N . VAL A 1 181 ? 12.155 0.745 -7.308 1.00 95.19 181 VAL A N 1
ATOM 1475 C CA . VAL A 1 181 ? 13.194 0.822 -8.345 1.00 95.19 181 VAL A CA 1
ATOM 1476 C C . VAL A 1 181 ? 14.559 0.424 -7.779 1.00 95.19 181 VAL A C 1
ATOM 1478 O O . VAL A 1 181 ? 15.295 -0.321 -8.431 1.00 95.19 181 VAL A O 1
ATOM 1481 N N . TRP A 1 182 ? 14.891 0.856 -6.559 1.00 96.56 182 TRP A N 1
ATOM 1482 C CA . TRP A 1 182 ? 16.122 0.457 -5.878 1.00 96.56 182 TRP A CA 1
ATOM 1483 C C . TRP A 1 182 ? 16.164 -1.052 -5.627 1.00 96.56 182 TRP A C 1
ATOM 1485 O O . TRP A 1 182 ? 17.173 -1.677 -5.944 1.00 96.56 182 TRP A O 1
ATOM 1495 N N . CYS A 1 183 ? 15.071 -1.657 -5.150 1.00 95.88 183 CYS A N 1
ATOM 1496 C CA . CYS A 1 183 ? 14.964 -3.104 -4.945 1.00 95.88 183 CYS A CA 1
ATOM 1497 C C . CYS A 1 183 ? 15.147 -3.849 -6.267 1.00 95.88 183 CYS A C 1
ATOM 1499 O O . CYS A 1 183 ? 15.969 -4.760 -6.367 1.00 95.88 183 CYS A O 1
ATOM 1501 N N . LEU A 1 184 ? 14.437 -3.425 -7.313 1.00 95.12 184 LEU A N 1
ATOM 1502 C CA . LEU A 1 184 ? 14.556 -4.021 -8.638 1.00 95.12 184 LEU A CA 1
ATOM 1503 C C . LEU A 1 184 ? 15.996 -3.952 -9.161 1.00 95.12 184 LEU A C 1
ATOM 1505 O O . LEU A 1 184 ? 16.529 -4.950 -9.642 1.00 95.12 184 LEU A O 1
ATOM 1509 N N . ALA A 1 185 ? 16.668 -2.813 -9.009 1.00 94.38 185 ALA A N 1
ATOM 1510 C CA . ALA A 1 185 ? 18.067 -2.691 -9.387 1.00 94.38 185 ALA A CA 1
ATOM 1511 C C . ALA A 1 185 ? 18.989 -3.553 -8.507 1.00 94.38 185 ALA A C 1
ATOM 1513 O O . ALA A 1 185 ? 19.892 -4.193 -9.043 1.00 94.38 185 ALA A O 1
ATOM 1514 N N . TYR A 1 186 ? 18.736 -3.618 -7.197 1.00 95.19 186 TYR A N 1
ATOM 1515 C CA . TYR A 1 186 ? 19.506 -4.401 -6.231 1.00 95.19 186 TYR A CA 1
ATOM 1516 C C . TYR A 1 186 ? 19.556 -5.884 -6.606 1.00 95.19 186 TYR A C 1
ATOM 1518 O O . TYR A 1 186 ? 20.641 -6.460 -6.694 1.00 95.19 186 TYR A O 1
ATOM 1526 N N . TYR A 1 187 ? 18.403 -6.489 -6.901 1.00 93.69 187 TYR A N 1
ATOM 1527 C CA . TYR A 1 187 ? 18.329 -7.918 -7.222 1.00 93.69 187 TYR A CA 1
ATOM 1528 C C . TYR A 1 187 ? 18.927 -8.279 -8.592 1.00 93.69 187 TYR A C 1
ATOM 1530 O O . TYR A 1 187 ? 19.332 -9.422 -8.785 1.00 93.69 187 TYR A O 1
ATOM 1538 N N . TYR A 1 188 ? 19.018 -7.330 -9.531 1.00 93.31 188 TYR A N 1
ATOM 1539 C CA . TYR A 1 188 ? 19.530 -7.590 -10.887 1.00 93.31 188 TYR A CA 1
ATOM 1540 C C . TYR A 1 188 ? 20.981 -7.151 -11.100 1.00 93.31 188 TYR A C 1
ATOM 1542 O O . TYR A 1 188 ? 21.713 -7.777 -11.864 1.00 93.31 188 TYR A O 1
ATOM 1550 N N . ARG A 1 189 ? 21.402 -6.054 -10.466 1.00 93.12 189 ARG A N 1
ATOM 1551 C CA . ARG A 1 189 ? 22.690 -5.379 -10.709 1.00 93.12 189 ARG A CA 1
ATOM 1552 C C . ARG A 1 189 ? 23.535 -5.223 -9.443 1.00 93.12 189 ARG A C 1
ATOM 1554 O O . ARG A 1 189 ? 24.651 -4.712 -9.520 1.00 93.12 189 ARG A O 1
ATOM 1561 N N . GLY A 1 190 ? 23.032 -5.673 -8.295 1.00 93.69 190 GLY A N 1
ATOM 1562 C CA . GLY A 1 190 ? 23.635 -5.423 -6.992 1.00 93.69 190 GLY A CA 1
ATOM 1563 C C . GLY A 1 190 ? 23.305 -4.030 -6.451 1.00 93.69 190 GLY A C 1
ATOM 1564 O O . GLY A 1 190 ? 22.568 -3.254 -7.056 1.00 93.69 190 GLY A O 1
ATOM 1565 N N . CYS A 1 191 ? 23.850 -3.712 -5.277 1.00 94.88 191 CYS A N 1
ATOM 1566 C CA . CYS A 1 191 ? 23.560 -2.465 -4.569 1.00 94.88 191 CYS A CA 1
ATOM 1567 C C . CYS A 1 191 ? 23.953 -1.221 -5.384 1.00 94.88 191 CYS A C 1
ATOM 1569 O O . CYS A 1 191 ? 25.139 -0.950 -5.579 1.00 94.88 191 CYS A O 1
ATOM 1571 N N . ILE A 1 192 ? 22.951 -0.447 -5.820 1.00 93.75 192 ILE A N 1
ATOM 1572 C CA . ILE A 1 192 ? 23.144 0.779 -6.615 1.00 93.75 192 ILE A CA 1
ATOM 1573 C C . ILE A 1 192 ? 23.349 2.039 -5.765 1.00 93.75 192 ILE A C 1
ATOM 1575 O O . ILE A 1 192 ? 23.852 3.044 -6.260 1.00 93.75 192 ILE A O 1
ATOM 1579 N N . SER A 1 193 ? 22.960 2.001 -4.489 1.00 95.94 193 SER A N 1
ATOM 1580 C CA . SER A 1 193 ? 23.156 3.101 -3.546 1.00 95.94 193 SER A CA 1
ATOM 1581 C C . SER A 1 193 ? 23.200 2.565 -2.124 1.00 95.94 193 SER A C 1
ATOM 1583 O O . SER A 1 193 ? 22.195 2.081 -1.612 1.00 95.94 193 SER A O 1
ATOM 1585 N N . TRP A 1 194 ? 24.364 2.681 -1.488 1.00 94.81 194 TRP A N 1
ATOM 1586 C CA . TRP A 1 194 ? 24.595 2.242 -0.109 1.00 94.81 194 TRP A CA 1
ATOM 1587 C C . TRP A 1 194 ? 24.003 3.183 0.943 1.00 94.81 194 TRP A C 1
ATOM 1589 O O . TRP A 1 194 ? 23.811 2.777 2.082 1.00 94.81 194 TRP A O 1
ATOM 1599 N N . GLY A 1 195 ? 23.768 4.447 0.578 1.00 96.38 195 GLY A N 1
ATOM 1600 C CA . GLY A 1 195 ? 23.218 5.462 1.480 1.00 96.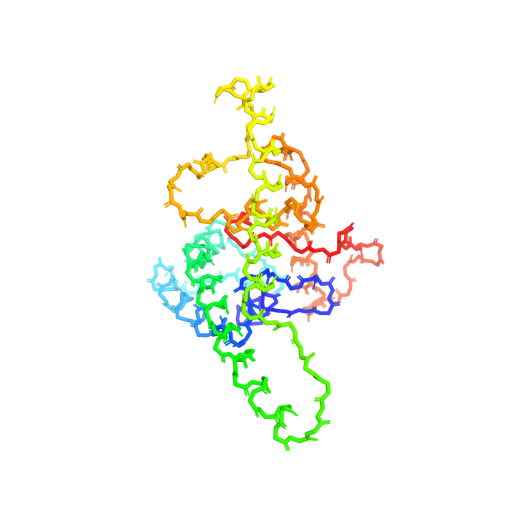38 195 GLY A CA 1
ATOM 1601 C C . GLY A 1 195 ? 21.708 5.647 1.356 1.00 96.38 195 GLY A C 1
ATOM 1602 O O . GLY A 1 195 ? 21.133 6.407 2.130 1.00 96.38 195 GLY A O 1
ATOM 1603 N N . TRP A 1 196 ? 21.071 5.001 0.375 1.00 96.94 196 TRP A N 1
ATOM 1604 C CA . TRP A 1 196 ? 19.625 5.081 0.204 1.00 96.94 196 TRP A CA 1
ATOM 1605 C C . TRP A 1 196 ? 18.914 4.255 1.281 1.00 96.94 196 TRP A C 1
ATOM 1607 O O . TRP A 1 196 ? 19.346 3.153 1.617 1.00 96.94 196 T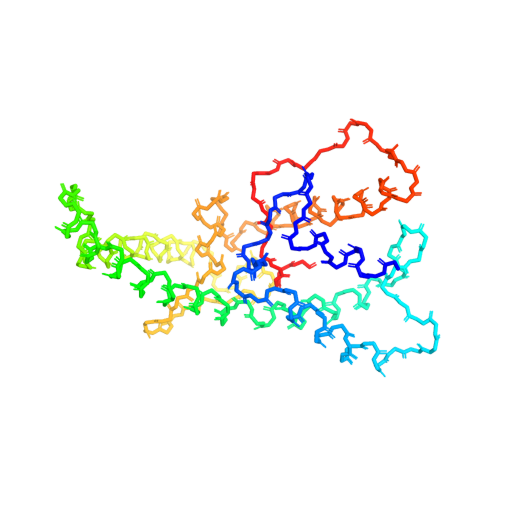RP A O 1
ATOM 1617 N N . PHE A 1 197 ? 17.818 4.794 1.806 1.00 97.06 197 PHE A N 1
ATOM 1618 C CA . PHE A 1 197 ? 16.903 4.094 2.699 1.00 97.06 197 PHE A CA 1
ATOM 1619 C C . PHE A 1 197 ? 15.499 4.689 2.562 1.00 97.06 197 PHE A C 1
ATOM 1621 O O . PHE A 1 197 ? 15.348 5.865 2.226 1.00 97.06 197 PHE A O 1
ATOM 1628 N N . TYR A 1 198 ? 14.476 3.893 2.868 1.00 98.12 198 TYR A N 1
ATOM 1629 C CA . TYR A 1 198 ? 13.099 4.372 2.934 1.00 98.12 198 TYR A CA 1
ATOM 1630 C C . TYR A 1 198 ? 12.846 5.092 4.276 1.00 98.12 198 TYR A C 1
ATOM 1632 O O . TYR A 1 198 ? 12.984 4.466 5.330 1.00 98.12 198 TYR A O 1
ATOM 1640 N N . PRO A 1 199 ? 12.491 6.393 4.292 1.00 97.38 199 PRO A N 1
ATOM 1641 C CA . PRO A 1 199 ? 12.503 7.207 5.511 1.00 97.38 199 PRO A CA 1
ATOM 1642 C C . PRO A 1 199 ? 11.208 7.141 6.340 1.00 97.38 199 PRO A C 1
ATOM 1644 O O . PRO A 1 199 ? 11.018 7.957 7.243 1.00 97.38 199 PRO A O 1
ATOM 1647 N N . TYR A 1 200 ? 10.319 6.183 6.062 1.00 97.69 200 TYR A N 1
ATOM 1648 C CA . TYR A 1 200 ? 9.050 6.009 6.772 1.00 97.69 200 TYR A CA 1
ATOM 1649 C C . TYR A 1 200 ? 8.906 4.584 7.316 1.00 97.69 200 TYR A C 1
ATOM 1651 O O . TYR A 1 200 ? 9.460 3.632 6.781 1.00 97.69 200 TYR A O 1
ATOM 1659 N N . HIS A 1 201 ? 8.113 4.416 8.375 1.00 96.94 201 HIS A N 1
ATOM 1660 C CA . HIS A 1 201 ? 7.844 3.094 8.963 1.00 96.94 201 HIS A CA 1
ATOM 1661 C C . HIS A 1 201 ? 6.723 2.322 8.249 1.00 96.94 201 HIS A C 1
ATOM 1663 O O . HIS A 1 201 ? 6.532 1.136 8.501 1.00 96.94 201 HIS A O 1
ATOM 1669 N N . TYR A 1 202 ? 5.958 3.003 7.397 1.00 97.50 202 TYR A N 1
ATOM 1670 C CA . TYR A 1 202 ? 4.751 2.486 6.764 1.00 97.50 202 TYR A CA 1
ATOM 1671 C C . TYR A 1 202 ? 4.756 2.838 5.273 1.00 97.50 202 TYR A C 1
ATOM 1673 O O . TYR A 1 202 ? 5.263 3.899 4.894 1.00 97.50 202 TYR A O 1
ATOM 1681 N N . GLY A 1 203 ? 4.240 1.936 4.436 1.00 96.31 203 GLY A N 1
ATOM 1682 C CA . GLY A 1 203 ? 4.053 2.176 3.005 1.00 96.31 203 GLY A CA 1
ATOM 1683 C C . GLY A 1 203 ? 2.834 3.065 2.734 1.00 96.31 203 GLY A C 1
ATOM 1684 O O . GLY A 1 203 ? 1.996 3.238 3.618 1.00 96.31 203 GLY A O 1
ATOM 1685 N N . PRO A 1 204 ? 2.713 3.652 1.539 1.00 96.88 204 PRO A N 1
ATOM 1686 C CA . PRO A 1 204 ? 1.461 4.251 1.107 1.00 96.88 204 PRO A CA 1
ATOM 1687 C C . PRO A 1 204 ? 0.410 3.169 0.825 1.00 96.88 204 PRO A C 1
ATOM 1689 O O . PRO A 1 204 ? 0.694 1.972 0.805 1.00 96.88 204 PRO A O 1
ATOM 1692 N N . MET A 1 205 ? -0.820 3.607 0.608 1.00 95.44 205 MET A N 1
ATOM 1693 C CA . MET A 1 205 ? -1.875 2.782 0.035 1.00 95.44 205 MET A CA 1
ATOM 1694 C C . MET A 1 205 ? -1.562 2.528 -1.445 1.00 95.44 205 MET A C 1
ATOM 1696 O O . MET A 1 205 ? -1.036 3.416 -2.120 1.00 95.44 205 MET A O 1
ATOM 1700 N N . LEU A 1 206 ? -1.847 1.324 -1.950 1.00 93.81 206 LEU A N 1
ATOM 1701 C CA . LEU A 1 206 ? -1.465 0.938 -3.314 1.00 93.81 206 LEU A CA 1
ATOM 1702 C C . LEU A 1 206 ? -2.197 1.800 -4.346 1.00 93.81 206 LEU A C 1
ATOM 1704 O O . LEU A 1 206 ? -1.620 2.172 -5.357 1.00 93.81 206 LEU A O 1
ATOM 1708 N N . SER A 1 207 ? -3.443 2.166 -4.049 1.00 93.12 207 SER A N 1
ATOM 1709 C CA . SER A 1 207 ? -4.262 3.044 -4.889 1.00 93.12 207 SER A CA 1
ATOM 1710 C C . SER A 1 207 ? -3.750 4.489 -5.005 1.00 93.12 207 SER A C 1
ATOM 1712 O O . SER A 1 207 ? -4.324 5.259 -5.768 1.00 93.12 207 SER A O 1
ATOM 1714 N N . ASP A 1 208 ? -2.712 4.873 -4.251 1.00 92.62 208 ASP A N 1
ATOM 1715 C CA . ASP A 1 208 ? -2.074 6.189 -4.363 1.00 92.62 208 ASP A CA 1
ATOM 1716 C C . ASP A 1 208 ? -0.683 6.145 -5.026 1.00 92.62 208 ASP A C 1
ATOM 1718 O O . ASP A 1 208 ? -0.100 7.215 -5.215 1.00 92.62 208 ASP A O 1
ATOM 1722 N N . LEU A 1 209 ? -0.136 4.955 -5.322 1.00 90.62 209 LEU A N 1
ATOM 1723 C CA . LEU A 1 209 ? 1.158 4.768 -6.000 1.00 90.62 209 LEU A CA 1
ATOM 1724 C C . LEU A 1 209 ? 1.054 4.984 -7.511 1.00 90.62 209 LEU A C 1
ATOM 1726 O O . LEU A 1 209 ? 1.997 5.617 -8.038 1.00 90.62 209 LEU A O 1
#

Radius of gyration: 19.88 Å; chains: 1; bounding box: 48×50×59 Å

pLDDT: mean 92.24, std 6.11, range [58.22, 98.12]

Secondary structure (DSSP, 8-state):
-HHHHHHHHH--SSSPPPTT--GGGTHHHHHHHHHHHHHTTSPTT--SEETTEES-HHHHHHHHHHHHHTHHHHHHHHHHHHHHHHHHHHHHHHHTTPPP---HHHHHHHHHHHHHHHHHHHHHHHHHS-TTS---TT-----STT---HHHHHHHHHH---TT-HHHHHHHHHHHHHHHHHHHHHHHHS-S-SS-----SSPPPGGG-

Sequence (209 aa):
DDFVFMTFLVGNDFLPHLPSMDISDGAFDLLFNTYKEQRQKWGDNEYLTDAGNVTDYARLEAYISVIGDAENDILENREENEAKFLKKKRRWDKRDGKPDGPSDMQIAEAEKSKQNDYMSVIETMLEKHTLNGNFVDGWSPVMKENAKDFKGRYYYEKLKLTPADVEGHLKLRQAYIEGLVWCLAYYYRGCISWGWFYPYHYGPMLSDL

InterPro domain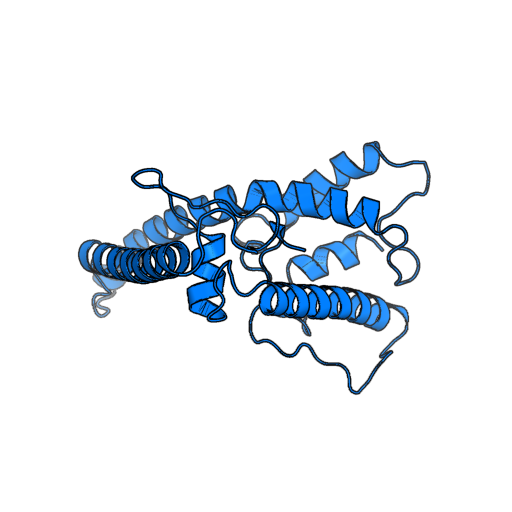s:
  IPR027073 5'-3' exoribonuclease [PTHR12341] (1-209)
  IPR041412 Xrn1, helical domain [PF17846] (1-209)

Organism: NCBI:txid49252

Foldseek 3Di:
DQVVLLVVQLHDPFDAHAPLRHVVLVNVVLLVVLLVVLVVVDDPPDDQDDLLAGPDVVSVLVSLQSSLVCRVVSVVVVVVVVVVVLVVVQVVCVVVVHDGDDDPVRVVVVVVVLQVVLVVVVVVVCVVAPPPADFAPPDDDPPDVPDDPPQQSCCCVFVVDHRNVNVSLVLLQVLVVVVSSQVSCCVRPNHPDPPRHRPGPHHHHSNSD